Protein AF-A0AAN8Z5A3-F1 (afdb_monomer_lite)

InterPro domains:
  IPR016140 Bifunctional inhibitor/plant lipid transfer protein/seed storage helical domain [PF00234] (31-79)
  IPR016140 Bifunctional inhibitor/plant lipid transfer protein/seed storage helical domain [PF00234] (130-193)
  IPR016140 Bifunctional inhibitor/plant lipid transfer protein/seed storage helical domain [SM00499] (28-110)
  IPR016140 Bifunctional inhibitor/plant lipid transfer protein/seed storage helical domain [SM00499] (128-193)
  IPR033872 Non-specific lipid-transfer protein type 2 [PTHR33214] (113-193)
  IPR033872 Non-specific lipid-transfer protein type 2 [cd01959] (28-81)
  IPR033872 Non-specific lipid-transfer protein type 2 [cd01959] (128-193)
  IPR036312 Bifunctional inhibitor/plant lipid transfer protein/seed storage helical domain superfamily [G3DSA:1.10.110.10] (26-84)
  IPR036312 Bifunctional inhibitor/plant lipid transfer protein/seed storage helical domain superfamily [G3DSA:1.10.110.10] (126-194)
  IPR036312 Bifunctional inhibitor/plant lipid transfer protein/seed storage helical domain superfamily [SSF47699] (27-80)
  IPR036312 Bifunctional inhibitor/plant lipid transfer protein/seed storage helical domain superfamily [SSF47699] (127-193)

Sequence (194 aa):
MKLAYIAMCMAVVVLVLAQAEMSKAVTCTPTELSSCVSAITSSAPPSKLCCTKIKQQRPCLCQYLKNPTLKQFVNTPNARKDFWFYDRDKAEWEITFLCLVSDVNSHELYHEVLLLLAQAEVSQAVTCSVSELQPCVGAITYSTPPSNDCCTKLKQQKPCFCQYLKDPNLKKFVNNPNAKKVASTCGVSYPKCS

Foldseek 3Di:
DVVVVVVVVVVVVVVVVVVVPPDPPDPLDPVQQVQCQCQQPPVDAGDPSNVVSLVNCLLCLLVLCPDPVSVVSCVDPRNCCNSQVVCPPDDPCPSVVSNVVVVDDVVNVVVVVVVVVVVVVPPVPDDQDCVQQVQCQCCLVVVDAGDPSNLVSLVSNLVNLLVLCPDPVNVVSCPDPSNVVNCVNSVHDRDDHD

Secondary structure (DSSP, 8-state):
-HHHHHHHHHHHHHHHHHHS---------GGGGGGGHHHHHSSPPPPHHHHHHHHHTGGGHHHHHHSHHHHHHHSSHHHHHHHHHS-TTS-THHHHHHHHHTTS-HHHHHHHHHHHHHT----------GGGGGGGHHHHHH-PPPPHHHHHHHHHTGGGHHHHHHSHHHHHHHSSHHHHHHHHHTTPPPP---

Structure (mmCIF, N/CA/C/O backbone):
data_AF-A0AAN8Z5A3-F1
#
_entry.id   AF-A0AAN8Z5A3-F1
#
loop_
_atom_site.group_PDB
_atom_site.id
_atom_site.type_symbol
_atom_site.label_atom_id
_atom_site.label_alt_id
_atom_site.label_comp_id
_atom_site.label_asym_id
_atom_site.label_entity_id
_atom_site.label_seq_id
_atom_site.pdbx_PDB_ins_code
_atom_site.Cartn_x
_atom_site.Cartn_y
_atom_site.Cartn_z
_atom_site.occupancy
_atom_site.B_iso_or_equiv
_atom_site.auth_seq_id
_atom_site.auth_comp_id
_atom_site.auth_asym_id
_atom_site.auth_atom_id
_atom_site.pdbx_PDB_model_num
ATOM 1 N N . MET A 1 1 ? 13.802 -0.331 28.779 1.00 52.22 1 MET A N 1
ATOM 2 C CA . MET A 1 1 ? 13.134 -0.508 27.465 1.00 52.22 1 MET A CA 1
ATOM 3 C C . MET A 1 1 ? 13.302 0.697 26.535 1.00 52.22 1 MET A C 1
ATOM 5 O O . MET A 1 1 ? 13.649 0.488 25.386 1.00 52.22 1 MET A O 1
ATOM 9 N N . LYS A 1 2 ? 13.146 1.944 27.012 1.00 42.66 2 LYS A N 1
ATOM 10 C CA . LYS A 1 2 ? 13.292 3.174 26.199 1.00 42.66 2 LYS A CA 1
ATOM 11 C C . LYS A 1 2 ? 14.685 3.361 25.572 1.00 42.66 2 LYS A C 1
ATOM 13 O O . LYS A 1 2 ? 14.788 3.595 24.379 1.00 42.66 2 LYS A O 1
ATOM 18 N N . LEU A 1 3 ? 15.751 3.166 26.353 1.00 55.41 3 LEU A N 1
ATOM 19 C CA . LEU A 1 3 ? 17.139 3.252 25.867 1.00 55.41 3 LEU A CA 1
ATOM 20 C C . LEU A 1 3 ? 17.478 2.159 24.842 1.00 55.41 3 LEU A C 1
ATOM 22 O O . LEU A 1 3 ? 18.155 2.430 23.861 1.00 55.41 3 LEU A O 1
ATOM 26 N N . ALA A 1 4 ? 16.950 0.946 25.034 1.00 61.97 4 ALA A N 1
ATOM 27 C CA . ALA A 1 4 ? 17.141 -0.162 24.098 1.00 61.97 4 ALA A CA 1
ATOM 28 C C . ALA A 1 4 ? 16.410 0.079 22.767 1.00 61.97 4 ALA A C 1
ATOM 30 O O . ALA A 1 4 ? 16.932 -0.255 21.711 1.00 61.97 4 ALA A O 1
ATOM 31 N N . TYR A 1 5 ? 15.227 0.699 22.814 1.00 53.50 5 TYR A N 1
ATOM 32 C CA . TYR A 1 5 ? 14.470 1.071 21.621 1.00 53.50 5 TYR A CA 1
ATOM 33 C C . TYR A 1 5 ? 15.135 2.218 20.853 1.00 53.50 5 TYR A C 1
ATOM 35 O O . TYR A 1 5 ? 15.285 2.122 19.644 1.00 53.50 5 TYR A O 1
ATOM 43 N N . ILE A 1 6 ? 15.617 3.257 21.548 1.00 64.56 6 ILE A N 1
ATOM 44 C CA . ILE A 1 6 ? 16.371 4.357 20.922 1.00 64.56 6 ILE A CA 1
ATOM 45 C C . ILE A 1 6 ? 17.660 3.828 20.289 1.00 64.56 6 ILE A C 1
ATOM 47 O O . ILE A 1 6 ? 17.958 4.163 19.147 1.00 64.56 6 ILE A O 1
ATOM 51 N N . ALA A 1 7 ? 18.392 2.956 20.987 1.00 71.25 7 ALA A N 1
ATOM 52 C CA . ALA A 1 7 ? 19.583 2.317 20.439 1.00 71.25 7 ALA A CA 1
ATOM 53 C C . ALA A 1 7 ? 19.254 1.458 19.206 1.00 71.25 7 ALA A C 1
ATOM 55 O O . ALA A 1 7 ? 19.986 1.516 18.222 1.00 71.25 7 ALA A O 1
ATOM 56 N N . MET A 1 8 ? 18.131 0.727 19.216 1.00 68.56 8 MET A N 1
ATOM 57 C CA . MET A 1 8 ? 17.655 -0.008 18.040 1.00 68.56 8 MET A CA 1
ATOM 58 C C . MET A 1 8 ? 17.270 0.922 16.886 1.00 68.56 8 MET A C 1
ATOM 60 O O . MET A 1 8 ? 17.691 0.675 15.763 1.00 68.56 8 MET A O 1
ATOM 64 N N . CYS A 1 9 ? 16.522 1.998 17.131 1.00 59.50 9 CYS A N 1
ATOM 65 C CA . CYS A 1 9 ? 16.139 2.953 16.090 1.00 59.50 9 CYS A CA 1
ATOM 66 C C . CYS A 1 9 ? 17.361 3.648 15.486 1.00 59.50 9 CYS A C 1
ATOM 68 O O . CYS A 1 9 ? 17.471 3.724 14.267 1.00 59.50 9 CYS A O 1
ATOM 70 N N . MET A 1 10 ? 18.310 4.087 16.315 1.00 68.88 10 MET A N 1
ATOM 71 C CA . MET A 1 10 ? 19.566 4.673 15.845 1.00 68.88 10 MET A CA 1
ATOM 72 C C . MET A 1 10 ? 20.389 3.659 15.046 1.00 68.88 10 MET A C 1
ATOM 74 O O . MET A 1 10 ? 20.911 4.004 13.992 1.00 68.88 10 MET A O 1
ATOM 78 N N . ALA A 1 11 ? 20.453 2.398 15.483 1.00 68.06 11 ALA A N 1
ATOM 79 C CA . ALA A 1 11 ? 21.138 1.342 14.740 1.00 68.06 11 ALA A CA 1
ATOM 80 C C . ALA A 1 11 ? 20.472 1.058 13.383 1.00 68.06 11 ALA A C 1
ATOM 82 O O . ALA A 1 11 ? 21.173 0.898 12.389 1.00 68.06 11 ALA A O 1
ATOM 83 N N . VAL A 1 12 ? 19.136 1.046 13.316 1.00 67.94 12 VAL A N 1
ATOM 84 C CA . VAL A 1 12 ? 18.386 0.869 12.061 1.00 67.94 12 VAL A CA 1
ATOM 85 C C . VAL A 1 12 ? 18.594 2.059 11.126 1.00 67.94 12 VAL A C 1
ATOM 87 O O . VAL A 1 12 ? 18.851 1.850 9.946 1.00 67.94 12 VAL A O 1
ATOM 90 N N . VAL A 1 13 ? 18.558 3.294 11.632 1.00 66.38 13 VAL A N 1
ATOM 91 C CA . VAL A 1 13 ? 18.837 4.498 10.831 1.00 66.38 13 VAL A CA 1
ATOM 92 C C . VAL A 1 13 ? 20.267 4.468 10.292 1.00 66.38 13 VAL A C 1
ATOM 94 O O . VAL A 1 13 ? 20.468 4.680 9.102 1.00 66.38 13 VAL A O 1
ATOM 97 N N . VAL A 1 14 ? 21.256 4.125 11.121 1.00 70.50 14 VAL A N 1
ATOM 98 C CA . VAL A 1 14 ? 22.654 3.977 10.684 1.00 70.50 14 VAL A CA 1
ATOM 99 C C . VAL A 1 14 ? 22.804 2.856 9.649 1.00 70.50 14 VAL A C 1
ATOM 101 O O . VAL A 1 14 ? 23.533 3.032 8.679 1.00 70.50 14 VAL A O 1
ATOM 104 N N . LEU A 1 15 ? 22.085 1.739 9.792 1.00 62.25 15 LEU A N 1
ATOM 105 C CA . LEU A 1 15 ? 22.071 0.651 8.805 1.00 62.25 15 LEU A CA 1
ATOM 106 C C . LEU A 1 15 ? 21.433 1.071 7.473 1.00 62.25 15 LEU A C 1
ATOM 108 O O . LEU A 1 15 ? 21.948 0.707 6.420 1.00 62.25 15 LEU A O 1
ATOM 112 N N . VAL A 1 16 ? 20.352 1.854 7.500 1.00 59.16 16 VAL A N 1
ATOM 113 C CA . VAL A 1 16 ? 19.704 2.395 6.291 1.00 59.16 16 VAL A CA 1
ATOM 114 C C . VAL A 1 16 ? 20.610 3.414 5.598 1.00 59.16 16 VAL A C 1
ATOM 116 O O . VAL A 1 16 ? 20.765 3.365 4.380 1.00 59.16 16 VAL A O 1
ATOM 119 N N . LEU A 1 17 ? 21.275 4.285 6.362 1.00 57.41 17 LEU A N 1
ATOM 120 C CA . LEU A 1 17 ? 22.267 5.222 5.826 1.00 57.41 17 LEU A CA 1
ATOM 121 C C . LEU A 1 17 ? 23.494 4.488 5.262 1.00 57.41 17 LEU A C 1
ATOM 123 O O . LEU A 1 17 ? 24.011 4.881 4.223 1.00 57.41 17 LEU A O 1
ATOM 127 N N . ALA A 1 18 ? 23.915 3.378 5.876 1.00 57.22 18 ALA A N 1
ATOM 128 C CA . ALA A 1 18 ? 24.992 2.536 5.355 1.00 57.22 18 ALA A CA 1
ATOM 129 C C . ALA A 1 18 ? 24.609 1.805 4.052 1.00 57.22 18 ALA A C 1
ATOM 131 O O . ALA A 1 18 ? 25.485 1.466 3.260 1.00 57.22 18 ALA A O 1
ATOM 132 N N . GLN A 1 19 ? 23.313 1.582 3.800 1.00 47.56 19 GLN A N 1
ATOM 133 C CA . GLN A 1 19 ? 22.803 1.021 2.541 1.00 47.56 19 GLN A CA 1
ATOM 134 C C . GLN A 1 19 ? 22.595 2.074 1.441 1.00 47.56 19 GLN A C 1
ATOM 136 O O . GLN A 1 19 ? 22.418 1.701 0.281 1.00 47.56 19 GLN A O 1
ATOM 141 N N . ALA A 1 20 ? 22.652 3.372 1.765 1.00 43.88 20 ALA A N 1
ATOM 142 C CA . ALA A 1 20 ? 22.575 4.447 0.771 1.00 43.88 20 ALA A CA 1
ATOM 143 C C . ALA A 1 20 ? 23.830 4.519 -0.123 1.00 43.88 20 ALA A C 1
ATOM 145 O O . ALA A 1 20 ? 23.787 5.074 -1.218 1.00 43.88 20 ALA A O 1
ATOM 146 N N . GLU A 1 21 ? 24.924 3.875 0.284 1.00 42.56 21 GLU A N 1
ATOM 147 C CA . GLU A 1 21 ? 26.172 3.772 -0.476 1.00 42.56 21 GLU A CA 1
ATOM 148 C C . GLU A 1 21 ? 26.175 2.544 -1.410 1.00 42.56 21 GLU A C 1
ATOM 150 O O . GLU A 1 21 ? 27.129 1.772 -1.456 1.00 42.56 21 GLU A O 1
ATOM 155 N N . MET A 1 22 ? 25.101 2.324 -2.174 1.00 43.28 22 MET A N 1
ATOM 156 C CA . MET A 1 22 ? 25.143 1.463 -3.367 1.00 43.28 22 MET A CA 1
ATOM 157 C C . MET A 1 22 ? 24.282 2.022 -4.500 1.00 43.28 22 MET A C 1
ATOM 159 O O . MET A 1 22 ? 23.425 1.351 -5.070 1.00 43.28 22 MET A O 1
ATOM 163 N N . SER A 1 23 ? 24.593 3.237 -4.930 1.00 41.47 23 SER A N 1
ATOM 164 C CA . SER A 1 23 ? 24.442 3.572 -6.340 1.00 41.47 23 SER A CA 1
ATOM 165 C C . SER A 1 23 ? 25.791 4.046 -6.845 1.00 41.47 23 SER A C 1
ATOM 167 O O . SER A 1 23 ? 26.165 5.198 -6.641 1.00 41.47 23 SER A O 1
ATOM 169 N N . LYS A 1 24 ? 26.532 3.167 -7.538 1.00 45.78 24 LYS A N 1
ATOM 170 C CA . LYS A 1 24 ? 27.491 3.653 -8.538 1.00 45.78 24 LYS A CA 1
ATOM 171 C C . LYS A 1 24 ? 26.731 4.692 -9.349 1.00 45.78 24 LYS A C 1
ATOM 173 O O . LYS A 1 24 ? 25.696 4.335 -9.905 1.00 45.78 24 LYS A O 1
ATOM 178 N N . ALA A 1 25 ? 27.181 5.944 -9.326 1.00 49.44 25 ALA A N 1
ATOM 179 C CA . ALA A 1 25 ? 26.502 7.048 -9.982 1.00 49.44 25 ALA A CA 1
ATOM 180 C C . ALA A 1 25 ? 26.240 6.668 -11.445 1.00 49.44 25 ALA A C 1
ATOM 182 O O . ALA A 1 25 ? 27.148 6.655 -12.276 1.00 49.44 25 ALA A O 1
ATOM 183 N N . VAL A 1 26 ? 25.007 6.258 -11.741 1.00 62.47 26 VAL A N 1
ATOM 184 C CA . VAL A 1 26 ? 24.569 6.024 -13.108 1.00 62.47 26 VAL A CA 1
ATOM 185 C C . VAL A 1 26 ? 24.378 7.411 -13.684 1.00 62.47 26 VAL A C 1
ATOM 187 O O . VAL A 1 26 ? 23.495 8.151 -13.256 1.00 62.47 26 VAL A O 1
ATOM 190 N N . THR A 1 27 ? 25.232 7.791 -14.628 1.00 72.50 27 THR A N 1
ATOM 191 C CA . THR A 1 27 ? 25.051 9.044 -15.351 1.00 72.50 27 THR A CA 1
ATOM 192 C C . THR A 1 27 ? 23.765 8.936 -16.162 1.00 72.50 27 THR A C 1
ATOM 194 O O . THR A 1 27 ? 23.647 8.089 -17.049 1.00 72.50 27 THR A O 1
ATOM 197 N N . CYS A 1 28 ? 22.786 9.781 -15.847 1.00 75.50 28 CYS A N 1
ATOM 198 C CA . CYS A 1 28 ? 21.500 9.795 -16.527 1.00 75.50 28 CYS A CA 1
ATOM 199 C C . CYS A 1 28 ? 21.627 10.414 -17.929 1.00 75.50 28 CYS A C 1
ATOM 201 O O . CYS A 1 28 ? 21.241 11.559 -18.151 1.00 75.50 28 CYS A O 1
ATOM 203 N N . THR A 1 29 ? 22.098 9.638 -18.906 1.00 80.31 29 THR A N 1
ATOM 204 C CA . THR A 1 29 ? 22.180 10.037 -20.321 1.00 80.31 29 THR A CA 1
ATOM 205 C C . THR A 1 29 ? 21.239 9.208 -21.211 1.00 80.31 29 THR A C 1
ATOM 207 O O . THR A 1 29 ? 21.377 7.986 -21.285 1.00 80.31 29 THR A O 1
ATOM 210 N N . PRO A 1 30 ? 20.314 9.840 -21.962 1.00 77.88 30 PRO A N 1
ATOM 211 C CA . PRO A 1 30 ? 19.391 9.126 -22.855 1.00 77.88 30 PRO A CA 1
ATOM 212 C C . PRO A 1 30 ? 20.075 8.304 -23.961 1.00 77.88 30 PRO A C 1
ATOM 214 O O . PRO A 1 30 ? 19.487 7.368 -24.497 1.00 77.88 30 PRO A O 1
ATOM 217 N N . THR A 1 31 ? 21.323 8.631 -24.307 1.00 83.06 31 THR A N 1
ATOM 218 C CA . THR A 1 31 ? 22.118 7.937 -25.334 1.00 83.06 31 THR A CA 1
ATOM 219 C C . THR A 1 31 ? 22.389 6.469 -25.001 1.00 83.06 31 THR A C 1
ATOM 221 O O . THR A 1 31 ? 22.558 5.653 -25.908 1.00 83.06 31 THR A O 1
ATOM 224 N N . GLU A 1 32 ? 22.366 6.098 -23.721 1.00 83.31 32 GLU A N 1
ATOM 225 C CA . GLU A 1 32 ? 22.543 4.709 -23.276 1.00 83.31 32 GLU A CA 1
ATOM 226 C C . GLU A 1 32 ? 21.356 3.806 -23.654 1.00 83.31 32 GLU A C 1
ATOM 228 O O . GLU A 1 32 ? 21.505 2.584 -23.721 1.00 83.31 32 GLU A O 1
ATOM 233 N N . LEU A 1 33 ? 20.189 4.391 -23.955 1.00 83.00 33 LEU A N 1
ATOM 234 C CA . LEU A 1 33 ? 19.003 3.673 -24.441 1.00 83.00 33 LEU A CA 1
ATOM 235 C C . LEU A 1 33 ? 18.969 3.539 -25.968 1.00 83.00 33 LEU A C 1
ATOM 237 O O . LEU A 1 33 ? 18.012 2.993 -26.513 1.00 83.00 33 LEU A O 1
ATOM 241 N N . SER A 1 34 ? 20.011 3.975 -26.682 1.00 86.31 34 SER A N 1
ATOM 242 C CA . SER A 1 34 ? 20.102 3.837 -28.146 1.00 86.31 34 SER A CA 1
ATOM 243 C C . SER A 1 34 ? 19.902 2.391 -28.623 1.00 86.31 34 SER A C 1
ATOM 245 O O . SER A 1 34 ? 19.235 2.149 -29.627 1.00 86.31 34 SER A O 1
ATOM 247 N N . SER A 1 35 ? 20.380 1.412 -27.851 1.00 86.44 35 SER A N 1
ATOM 248 C CA . SER A 1 35 ? 20.184 -0.022 -28.121 1.00 86.44 35 SER A CA 1
ATOM 249 C C . SER A 1 35 ? 18.721 -0.503 -28.042 1.00 86.44 35 SER A C 1
ATOM 251 O O . SER A 1 35 ? 18.428 -1.622 -28.471 1.00 86.44 35 SER A O 1
ATOM 253 N N . CYS A 1 36 ? 17.810 0.323 -27.516 1.00 82.62 36 CYS A N 1
ATOM 254 C CA . CYS A 1 36 ? 16.376 0.054 -27.388 1.00 82.62 36 CYS A CA 1
ATOM 255 C C . CYS A 1 36 ? 15.527 0.675 -28.500 1.00 82.62 36 CYS A C 1
ATOM 257 O O . CYS A 1 36 ? 14.334 0.388 -28.570 1.00 82.62 36 CYS A O 1
ATOM 259 N N . VAL A 1 37 ? 16.107 1.509 -29.371 1.00 84.69 37 VAL A N 1
ATOM 260 C CA . VAL A 1 37 ? 15.350 2.266 -30.383 1.00 84.69 37 VAL A CA 1
ATOM 261 C C . VAL A 1 37 ? 14.495 1.346 -31.247 1.00 84.69 37 VAL A C 1
ATOM 263 O O . VAL A 1 37 ? 13.314 1.622 -31.417 1.00 84.69 37 VAL A O 1
ATOM 266 N N . SER A 1 38 ? 15.044 0.224 -31.717 1.00 78.94 38 SER A N 1
ATOM 267 C CA . SER A 1 38 ? 14.301 -0.722 -32.556 1.00 78.94 38 SER A CA 1
ATOM 268 C C . SER A 1 38 ? 13.089 -1.332 -31.848 1.00 78.94 38 SER A C 1
ATOM 270 O O . SER A 1 38 ? 12.076 -1.539 -32.499 1.00 78.94 38 SER A O 1
ATOM 272 N N . ALA A 1 39 ? 13.164 -1.586 -30.540 1.00 76.31 39 ALA A N 1
ATOM 273 C CA . ALA A 1 39 ? 12.052 -2.135 -29.754 1.00 76.31 39 ALA A CA 1
ATOM 274 C C . ALA A 1 39 ? 10.986 -1.065 -29.433 1.00 76.31 39 ALA A C 1
ATOM 276 O O . ALA A 1 39 ? 9.782 -1.306 -29.447 1.00 76.31 39 ALA A O 1
ATOM 277 N N . ILE A 1 40 ? 11.425 0.184 -29.249 1.00 74.50 40 ILE A N 1
ATOM 278 C CA . ILE A 1 40 ? 10.532 1.323 -29.012 1.00 74.50 40 ILE A CA 1
ATOM 279 C C . ILE A 1 40 ? 9.749 1.689 -30.284 1.00 74.50 40 ILE A C 1
ATOM 281 O O . ILE A 1 40 ? 8.555 1.990 -30.208 1.00 74.50 40 ILE A O 1
ATOM 285 N N . THR A 1 41 ? 10.403 1.689 -31.450 1.00 78.19 41 THR A N 1
ATOM 286 C CA . THR A 1 41 ? 9.811 2.164 -32.716 1.00 78.19 41 THR A CA 1
ATOM 287 C C . THR A 1 41 ? 9.130 1.066 -33.523 1.00 78.19 41 THR A C 1
ATOM 289 O O . THR A 1 41 ? 8.171 1.343 -34.240 1.00 78.19 41 THR A O 1
ATOM 292 N N . SER A 1 42 ? 9.579 -0.180 -33.391 1.00 72.75 42 SER A N 1
ATOM 293 C CA . SER A 1 42 ? 8.965 -1.345 -34.022 1.00 72.75 42 SER A CA 1
ATOM 294 C C . SER A 1 42 ? 8.578 -2.324 -32.927 1.00 72.75 42 SER A C 1
ATOM 296 O O . SER A 1 42 ? 9.316 -2.470 -31.966 1.00 72.75 42 SER A O 1
ATOM 298 N N . SER A 1 43 ? 7.441 -3.012 -33.032 1.00 66.81 43 SER A N 1
ATOM 299 C CA . SER A 1 43 ? 7.005 -4.018 -32.042 1.00 66.81 43 SER A CA 1
ATOM 300 C C . SER A 1 43 ? 7.898 -5.277 -31.998 1.00 66.81 43 SER A C 1
ATOM 302 O O . SER A 1 43 ? 7.423 -6.373 -31.706 1.00 66.81 43 SER A O 1
ATOM 304 N N . ALA A 1 44 ? 9.175 -5.134 -32.349 1.00 75.38 44 ALA A N 1
ATOM 305 C CA . ALA A 1 44 ? 10.211 -6.139 -32.284 1.00 75.38 44 ALA A CA 1
ATOM 306 C C . ALA A 1 44 ? 10.661 -6.364 -30.831 1.00 75.38 44 ALA A C 1
ATOM 308 O O . ALA A 1 44 ? 10.680 -5.427 -30.032 1.00 75.38 44 ALA A O 1
ATOM 309 N N . PRO A 1 45 ? 11.071 -7.593 -30.483 1.00 75.00 45 PRO A N 1
ATOM 310 C CA . PRO A 1 45 ? 11.552 -7.898 -29.142 1.00 75.00 45 PRO A CA 1
ATOM 311 C C . PRO A 1 45 ? 12.846 -7.125 -28.808 1.00 75.00 45 PRO A C 1
ATOM 313 O O . PRO A 1 45 ? 13.717 -6.982 -29.675 1.00 75.00 45 PRO A O 1
ATOM 316 N N . PRO A 1 46 ? 13.023 -6.664 -27.553 1.00 76.25 46 PRO A N 1
ATOM 317 C CA . PRO A 1 46 ? 14.211 -5.925 -27.145 1.00 76.25 46 PRO A CA 1
ATOM 318 C C . PRO A 1 46 ? 15.468 -6.799 -27.119 1.00 76.25 46 PRO A C 1
ATOM 320 O O . PRO A 1 46 ? 15.442 -7.995 -26.823 1.00 76.25 46 PRO A O 1
ATOM 323 N N . SER A 1 47 ? 16.613 -6.172 -27.395 1.00 82.81 47 SER A N 1
ATOM 324 C CA . SER A 1 47 ? 17.918 -6.825 -27.290 1.00 82.81 47 SER A CA 1
ATOM 325 C C . SER A 1 47 ? 18.333 -7.022 -25.823 1.00 82.81 47 SER A C 1
ATOM 327 O O . SER A 1 47 ? 17.978 -6.238 -24.944 1.00 82.81 47 SER A O 1
ATOM 329 N N . LYS A 1 48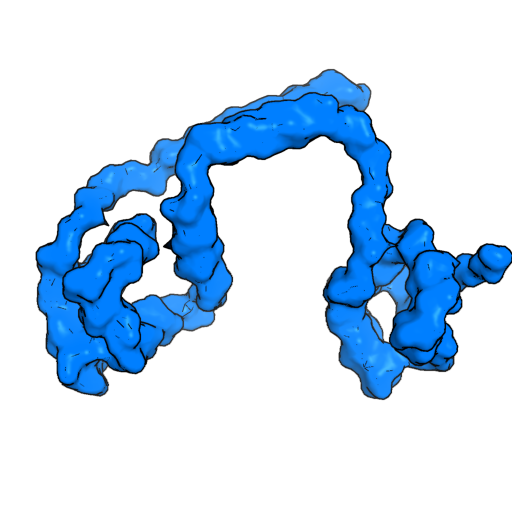 ? 19.179 -8.024 -25.542 1.00 82.56 48 LYS A N 1
ATOM 330 C CA . LYS A 1 48 ? 19.752 -8.233 -24.192 1.00 82.56 48 LYS A CA 1
ATOM 331 C C . LYS A 1 48 ? 20.509 -6.999 -23.676 1.00 82.56 48 LYS A C 1
ATOM 333 O O . LYS A 1 48 ? 20.495 -6.712 -22.477 1.00 82.56 48 LYS A O 1
ATOM 338 N N . LEU A 1 49 ? 21.155 -6.267 -24.586 1.00 82.69 49 LEU A N 1
ATOM 339 C CA . LEU A 1 49 ? 21.871 -5.032 -24.276 1.00 82.69 49 LEU A CA 1
ATOM 340 C C . LEU A 1 49 ? 20.897 -3.928 -23.854 1.00 82.69 49 LEU A C 1
ATOM 342 O O . LEU A 1 49 ? 21.111 -3.307 -22.815 1.00 82.69 49 LEU A O 1
ATOM 346 N N . CYS A 1 50 ? 19.799 -3.763 -24.596 1.00 83.88 50 CYS A N 1
ATOM 347 C CA . CYS A 1 50 ? 18.723 -2.843 -24.242 1.00 83.88 50 CYS A CA 1
ATOM 348 C C . CYS A 1 50 ? 18.184 -3.123 -22.834 1.00 83.88 50 CYS A C 1
ATOM 350 O O . CYS A 1 50 ? 18.163 -2.229 -21.989 1.00 83.88 50 CYS A O 1
ATOM 352 N N . CYS A 1 51 ? 17.841 -4.379 -22.535 1.00 80.00 51 CYS A N 1
ATOM 353 C CA . CYS A 1 51 ? 17.336 -4.756 -21.214 1.00 80.00 51 CYS A CA 1
ATOM 354 C C . CYS A 1 51 ? 18.343 -4.451 -20.094 1.00 80.00 51 CYS A C 1
ATOM 356 O O . CYS A 1 51 ? 17.963 -3.977 -19.025 1.00 80.00 51 CYS A O 1
ATOM 358 N N . THR A 1 52 ? 19.634 -4.693 -20.336 1.00 82.00 52 THR A N 1
ATOM 359 C CA . THR A 1 52 ? 20.699 -4.396 -19.363 1.00 82.00 52 THR A CA 1
ATOM 360 C C . THR A 1 52 ? 20.821 -2.894 -19.104 1.00 82.00 52 THR A C 1
ATOM 362 O O . THR A 1 52 ? 20.897 -2.472 -17.949 1.00 82.00 52 THR A O 1
ATOM 365 N N . LYS A 1 53 ? 20.792 -2.076 -20.162 1.00 83.88 53 LYS A N 1
ATOM 366 C CA . LYS A 1 53 ? 20.913 -0.615 -20.066 1.00 83.88 53 LYS A CA 1
ATOM 367 C C . LYS A 1 53 ? 19.686 0.036 -19.431 1.00 83.88 53 LYS A C 1
ATOM 369 O O . LYS A 1 53 ? 19.844 0.900 -18.573 1.00 83.88 53 LYS A O 1
ATOM 374 N N . ILE A 1 54 ? 18.482 -0.439 -19.750 1.00 77.88 54 ILE A N 1
ATOM 375 C CA . ILE A 1 54 ? 17.245 0.016 -19.100 1.00 77.88 54 ILE A CA 1
ATOM 376 C C . ILE A 1 54 ? 17.264 -0.283 -17.596 1.00 77.88 54 ILE A C 1
ATOM 378 O O . ILE A 1 54 ? 16.931 0.595 -16.803 1.00 77.88 54 ILE A O 1
ATOM 382 N N . LYS A 1 55 ? 17.692 -1.485 -17.179 1.00 78.25 55 LYS A N 1
ATOM 383 C CA . LYS A 1 55 ? 17.796 -1.832 -15.749 1.00 78.25 55 LYS A CA 1
ATOM 384 C C . LYS A 1 55 ? 18.774 -0.924 -15.007 1.00 78.25 55 LYS A C 1
ATOM 386 O O . LYS A 1 55 ? 18.479 -0.495 -13.897 1.00 78.25 55 LYS A O 1
ATOM 391 N N . GLN A 1 56 ? 19.905 -0.600 -15.633 1.00 79.31 56 GLN A N 1
ATOM 392 C CA . GLN A 1 56 ? 20.881 0.338 -15.074 1.00 79.31 56 GLN A CA 1
ATOM 393 C C . GLN A 1 56 ? 20.308 1.754 -14.950 1.00 79.31 56 GLN A C 1
ATOM 395 O O . GLN A 1 56 ? 20.519 2.406 -13.936 1.00 79.31 56 GLN A O 1
ATOM 400 N N . GLN A 1 57 ? 19.540 2.214 -15.940 1.00 77.25 57 GLN A N 1
ATOM 401 C CA . GLN A 1 57 ? 18.951 3.557 -15.952 1.00 77.25 57 GLN A CA 1
ATOM 402 C C . GLN A 1 57 ? 17.586 3.674 -15.270 1.00 77.25 57 GLN A C 1
ATOM 404 O O . GLN A 1 57 ? 16.969 4.739 -15.320 1.00 77.25 57 GLN A O 1
ATOM 409 N N . ARG A 1 58 ? 17.115 2.628 -14.583 1.00 75.56 58 ARG A N 1
ATOM 410 C CA . ARG A 1 58 ? 15.858 2.666 -13.823 1.00 75.56 58 ARG A CA 1
ATOM 411 C C . ARG A 1 58 ? 15.752 3.895 -12.894 1.00 75.56 58 ARG A C 1
ATOM 413 O O . ARG A 1 58 ? 14.689 4.514 -12.916 1.00 75.56 58 ARG A O 1
ATOM 420 N N . PRO A 1 59 ? 16.806 4.324 -12.166 1.00 75.69 59 PRO A N 1
ATOM 421 C CA . PRO A 1 59 ? 16.746 5.535 -11.338 1.00 75.69 59 PRO A CA 1
ATOM 422 C C . PRO A 1 59 ? 16.516 6.836 -12.131 1.00 75.69 59 PRO A C 1
ATOM 424 O O . PRO A 1 59 ? 15.990 7.803 -11.595 1.00 75.69 59 PRO A O 1
ATOM 427 N N . CYS A 1 60 ? 16.876 6.868 -13.416 1.00 81.00 60 CYS A N 1
ATOM 428 C CA . CYS A 1 60 ? 16.794 8.046 -14.285 1.00 81.00 60 CYS A CA 1
ATOM 429 C C . CYS A 1 60 ? 15.477 8.130 -15.076 1.00 81.00 60 CYS A C 1
ATOM 431 O O . CYS A 1 60 ? 15.161 9.166 -15.665 1.00 81.00 60 CYS A O 1
ATOM 433 N N . LEU A 1 61 ? 14.693 7.048 -15.120 1.00 77.81 61 LEU A N 1
ATOM 434 C CA . LEU A 1 61 ? 13.539 6.931 -16.016 1.00 77.81 61 LEU A CA 1
ATOM 435 C C . LEU A 1 61 ? 12.457 7.982 -15.725 1.00 77.81 61 LEU A C 1
ATOM 437 O O . LEU A 1 61 ? 11.842 8.527 -16.642 1.00 77.81 61 LEU A O 1
ATOM 441 N N . CYS A 1 62 ? 12.274 8.326 -14.453 1.00 78.12 62 CYS A N 1
ATOM 442 C CA . CYS A 1 62 ? 11.331 9.354 -14.022 1.00 78.12 62 CYS A CA 1
ATOM 443 C C . CYS A 1 62 ? 11.782 10.753 -14.470 1.00 78.12 62 CYS A C 1
ATOM 445 O O . CYS A 1 62 ? 10.967 11.542 -14.947 1.00 78.12 62 CYS A O 1
ATOM 447 N N . GLN A 1 63 ? 13.088 11.040 -14.417 1.00 77.81 63 GLN A N 1
ATOM 448 C CA . GLN A 1 63 ? 13.654 12.280 -14.956 1.00 77.81 63 GLN A CA 1
ATOM 449 C C . GLN A 1 63 ? 13.401 12.395 -16.469 1.00 77.81 63 GLN A C 1
ATOM 451 O O . GLN A 1 63 ? 13.067 13.474 -16.962 1.00 77.81 63 GLN A O 1
ATOM 456 N N . TYR A 1 64 ? 13.479 11.286 -17.208 1.00 83.31 64 TYR A N 1
ATOM 457 C CA . TYR A 1 64 ? 13.153 11.269 -18.638 1.00 83.31 64 TYR A CA 1
ATOM 458 C C . TYR A 1 64 ? 11.662 11.472 -18.914 1.00 83.31 64 TYR A C 1
ATOM 460 O O . TYR A 1 64 ? 11.314 12.152 -19.875 1.00 83.31 64 TYR A O 1
ATOM 468 N N . LEU A 1 65 ? 10.777 10.953 -18.059 1.00 79.69 65 LEU A N 1
ATOM 469 C CA . LEU A 1 65 ? 9.330 11.172 -18.164 1.00 79.69 65 LEU A CA 1
ATOM 470 C C . LEU A 1 65 ? 8.909 12.614 -17.845 1.00 79.69 65 LEU A C 1
ATOM 472 O O . LEU A 1 65 ? 7.905 13.082 -18.387 1.00 79.69 65 LEU A O 1
ATOM 476 N N . LYS A 1 66 ? 9.669 13.321 -17.000 1.00 80.88 66 LYS A N 1
ATOM 477 C CA . LYS A 1 66 ? 9.458 14.749 -16.706 1.00 80.88 66 LYS A CA 1
ATOM 478 C C . LYS A 1 66 ? 9.884 15.654 -17.870 1.00 80.88 66 LYS A C 1
ATOM 480 O O . LYS A 1 66 ? 9.310 16.725 -18.048 1.00 80.88 66 LYS A O 1
ATOM 485 N N . ASN A 1 67 ? 10.852 15.233 -18.688 1.00 81.56 67 ASN A N 1
ATOM 486 C CA . ASN A 1 67 ? 11.299 16.002 -19.849 1.00 81.56 67 ASN A CA 1
ATOM 487 C C . ASN A 1 67 ? 10.317 15.836 -21.035 1.00 81.56 67 ASN A C 1
ATOM 489 O O . ASN A 1 67 ? 10.132 14.713 -21.507 1.00 81.56 67 ASN A O 1
ATOM 493 N N . PRO A 1 68 ? 9.720 16.918 -21.576 1.00 81.50 68 PRO A N 1
ATOM 494 C CA . PRO A 1 68 ? 8.693 16.831 -22.621 1.00 81.50 68 PRO A CA 1
ATOM 495 C C . PRO A 1 68 ? 9.191 16.171 -23.915 1.00 81.50 68 PRO A C 1
ATOM 497 O O . PRO A 1 68 ? 8.441 15.441 -24.560 1.00 81.50 68 PRO A O 1
ATOM 500 N N . THR A 1 69 ? 10.466 16.359 -24.259 1.00 79.31 69 THR A N 1
ATOM 501 C CA . THR A 1 69 ? 11.085 15.795 -25.465 1.00 79.31 69 THR A CA 1
ATOM 502 C C . THR A 1 69 ? 11.387 14.308 -25.316 1.00 79.31 69 THR A C 1
ATOM 504 O O . THR A 1 69 ? 11.340 13.576 -26.301 1.00 79.31 69 THR A O 1
ATOM 507 N N . LEU A 1 70 ? 11.698 13.843 -24.103 1.00 77.81 70 LEU A N 1
ATOM 508 C CA . LEU A 1 70 ? 12.039 12.440 -23.832 1.00 77.81 70 LEU A CA 1
ATOM 509 C C . LEU A 1 70 ? 10.809 11.602 -23.469 1.00 77.81 70 LEU A C 1
ATOM 511 O O . LEU A 1 70 ? 10.739 10.420 -23.811 1.00 77.81 70 LEU A O 1
ATOM 515 N N . LYS A 1 71 ? 9.802 12.223 -22.848 1.00 78.81 71 LYS A N 1
ATOM 516 C CA . LYS A 1 71 ? 8.546 11.585 -22.444 1.00 78.81 71 LYS A CA 1
ATOM 517 C C . LYS A 1 71 ? 7.872 10.851 -23.597 1.00 78.81 71 LYS A C 1
ATOM 519 O O . LYS A 1 71 ? 7.365 9.753 -23.393 1.00 78.81 71 LYS A O 1
ATOM 524 N N . GLN A 1 72 ? 7.895 11.416 -24.803 1.00 78.31 72 GLN A N 1
ATOM 525 C CA . GLN A 1 72 ? 7.305 10.791 -25.992 1.00 78.31 72 GLN A CA 1
ATOM 526 C C . GLN A 1 72 ? 7.990 9.480 -26.406 1.00 78.31 72 GLN A C 1
ATOM 528 O O . GLN A 1 72 ? 7.355 8.665 -27.055 1.00 78.31 72 GLN A O 1
ATOM 533 N N . PHE A 1 73 ? 9.247 9.243 -26.022 1.00 74.69 73 PHE A N 1
ATOM 534 C CA . PHE A 1 73 ? 9.956 7.994 -26.328 1.00 74.69 73 PHE A CA 1
ATOM 535 C C . PHE A 1 73 ? 9.723 6.923 -25.262 1.00 74.69 73 PHE A C 1
ATOM 537 O O . PHE A 1 73 ? 9.671 5.737 -25.574 1.00 74.69 73 PHE A O 1
ATOM 544 N N . VAL A 1 74 ? 9.546 7.340 -24.006 1.00 73.38 74 VAL A N 1
ATOM 545 C CA . VAL A 1 74 ? 9.344 6.436 -22.863 1.00 73.38 74 VAL A CA 1
ATOM 546 C C . VAL A 1 74 ? 7.863 6.078 -22.669 1.00 73.38 74 VAL A C 1
ATOM 548 O O . VAL A 1 74 ? 7.539 4.980 -22.224 1.00 73.38 74 VAL A O 1
ATOM 551 N N . ASN A 1 75 ? 6.943 6.981 -23.024 1.00 72.00 75 ASN A N 1
ATOM 552 C CA . ASN A 1 75 ? 5.500 6.837 -22.805 1.00 72.00 75 ASN A CA 1
ATOM 553 C C . ASN A 1 75 ? 4.731 6.327 -24.042 1.00 72.00 75 ASN A C 1
ATOM 555 O O . ASN A 1 75 ? 3.543 6.616 -24.193 1.00 72.00 75 ASN A O 1
ATOM 559 N N . THR A 1 76 ? 5.380 5.587 -24.944 1.00 70.12 76 THR A N 1
ATOM 560 C CA . THR A 1 76 ? 4.679 4.891 -26.038 1.00 70.12 76 THR A CA 1
ATOM 561 C C . THR A 1 76 ? 4.132 3.547 -25.561 1.00 70.12 76 THR A C 1
ATOM 563 O O . THR A 1 76 ? 4.677 2.958 -24.628 1.00 70.12 76 THR A O 1
ATOM 566 N N . PRO A 1 77 ? 3.077 3.003 -26.194 1.00 66.75 77 PRO A N 1
ATOM 567 C CA . PRO A 1 77 ? 2.568 1.672 -25.862 1.00 66.75 77 PRO A CA 1
ATOM 568 C C . PRO A 1 77 ? 3.622 0.565 -25.997 1.00 66.75 77 PRO A C 1
ATOM 570 O O . PRO A 1 77 ? 3.605 -0.381 -25.216 1.00 66.75 77 PRO A O 1
ATOM 573 N N . ASN A 1 78 ? 4.541 0.688 -26.960 1.00 67.69 78 ASN A N 1
ATOM 574 C CA . ASN A 1 78 ? 5.605 -0.291 -27.194 1.00 67.69 78 ASN A CA 1
ATOM 575 C C . ASN A 1 78 ? 6.701 -0.169 -26.133 1.00 67.69 78 ASN A C 1
ATOM 577 O O . ASN A 1 78 ? 7.008 -1.159 -25.478 1.00 67.69 78 ASN A O 1
ATOM 581 N N . ALA A 1 79 ? 7.165 1.053 -25.844 1.00 65.88 79 ALA A N 1
ATOM 582 C CA . ALA A 1 79 ? 8.078 1.294 -24.731 1.00 65.88 79 ALA A CA 1
ATOM 583 C C . ALA A 1 79 ? 7.459 0.830 -23.407 1.00 65.88 79 ALA A C 1
ATOM 585 O O . ALA A 1 79 ? 8.097 0.123 -22.642 1.00 65.88 79 ALA A O 1
ATOM 586 N N . ARG A 1 80 ? 6.183 1.126 -23.142 1.00 66.06 80 ARG A N 1
ATOM 587 C CA . ARG A 1 80 ? 5.509 0.669 -21.920 1.00 66.06 80 ARG A CA 1
ATOM 588 C C . ARG A 1 80 ? 5.408 -0.859 -21.846 1.00 66.06 80 ARG A C 1
ATOM 590 O O . ARG A 1 80 ? 5.427 -1.405 -20.756 1.00 66.06 80 ARG A O 1
ATOM 597 N N . LYS A 1 81 ? 5.338 -1.578 -22.963 1.00 61.59 81 LYS A N 1
ATOM 598 C CA . LYS A 1 81 ? 5.458 -3.040 -22.925 1.00 61.59 81 LYS A CA 1
ATOM 599 C C . LYS A 1 81 ? 6.900 -3.429 -22.600 1.00 61.59 81 LYS A C 1
ATOM 601 O O . LYS A 1 81 ? 7.123 -4.100 -21.606 1.00 61.59 81 LYS A O 1
ATOM 606 N N . ASP A 1 82 ? 7.891 -2.923 -23.317 1.00 59.84 82 ASP A N 1
ATOM 607 C CA . ASP A 1 82 ? 9.285 -3.353 -23.132 1.00 59.84 82 ASP A CA 1
ATOM 608 C C . ASP A 1 82 ? 9.897 -2.951 -21.778 1.00 59.84 82 ASP A C 1
ATOM 610 O O . ASP A 1 82 ? 10.660 -3.718 -21.188 1.00 59.84 82 ASP A O 1
ATOM 614 N N . PHE A 1 83 ? 9.524 -1.786 -21.243 1.00 58.50 83 PHE A N 1
ATOM 615 C CA . PHE A 1 83 ? 9.953 -1.302 -19.928 1.00 58.50 83 PHE A CA 1
ATOM 616 C C . PHE A 1 83 ? 9.300 -2.066 -18.763 1.00 58.50 83 PHE A C 1
ATOM 618 O O . P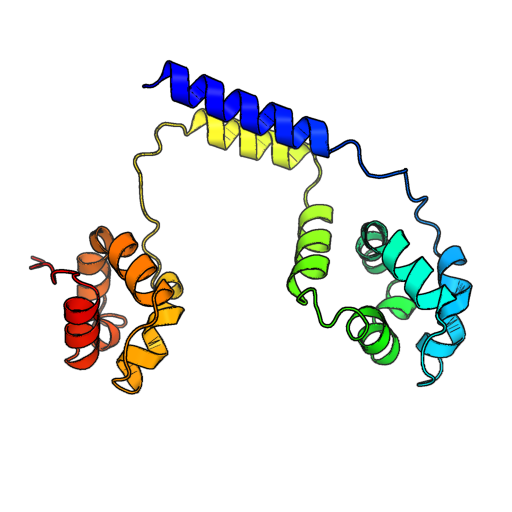HE A 1 83 ? 9.906 -2.139 -17.696 1.00 58.50 83 PHE A O 1
ATOM 625 N N . TRP A 1 84 ? 8.097 -2.632 -18.945 1.00 49.84 84 TRP A N 1
ATOM 626 C CA . TRP A 1 84 ? 7.292 -3.208 -17.853 1.00 49.84 84 TRP A CA 1
ATOM 627 C C . TRP A 1 84 ? 7.113 -4.734 -17.948 1.00 49.84 84 TRP A C 1
ATOM 629 O O . TRP A 1 84 ? 6.767 -5.367 -16.956 1.00 49.84 84 TRP A O 1
ATOM 639 N N . PHE A 1 85 ? 7.388 -5.358 -19.101 1.00 40.31 85 PHE A N 1
ATOM 640 C CA . PHE A 1 85 ? 7.221 -6.808 -19.293 1.00 40.31 85 PHE A CA 1
ATOM 641 C C . PHE A 1 85 ? 8.472 -7.634 -18.947 1.00 40.31 85 PHE A C 1
ATOM 643 O O . PHE A 1 85 ? 8.355 -8.827 -18.672 1.00 40.31 85 PHE A O 1
ATOM 650 N N . TYR A 1 86 ? 9.671 -7.034 -18.940 1.00 45.19 86 TYR A N 1
ATOM 651 C CA . TYR A 1 86 ? 10.932 -7.754 -18.680 1.00 45.19 86 TYR A CA 1
ATOM 652 C C . TYR A 1 86 ? 11.281 -7.902 -17.179 1.00 45.19 86 TYR A C 1
ATOM 654 O O . TYR A 1 86 ? 12.341 -8.424 -16.827 1.00 45.19 86 TYR A O 1
ATOM 662 N N . ASP A 1 87 ? 10.391 -7.475 -16.280 1.00 40.47 87 ASP A N 1
ATOM 663 C CA . ASP A 1 87 ? 10.524 -7.653 -14.828 1.00 40.47 87 ASP A CA 1
ATOM 664 C C . ASP A 1 87 ? 9.258 -8.319 -14.259 1.00 40.47 87 ASP A C 1
ATOM 666 O O . ASP A 1 87 ? 8.496 -7.738 -13.495 1.00 40.47 87 ASP A O 1
ATOM 670 N N . ARG A 1 88 ? 8.994 -9.568 -14.673 1.00 38.16 88 ARG A N 1
ATOM 671 C CA . ARG A 1 88 ? 7.858 -10.363 -14.163 1.00 38.16 88 ARG A CA 1
ATOM 672 C C . ARG A 1 88 ? 7.955 -10.637 -12.648 1.00 38.16 88 ARG A C 1
ATOM 674 O O . ARG A 1 88 ? 6.933 -10.922 -12.037 1.00 38.16 88 ARG A O 1
ATOM 681 N N . ASP A 1 89 ? 9.137 -10.497 -12.044 1.00 42.09 89 ASP A N 1
ATOM 682 C CA . ASP A 1 89 ? 9.363 -10.738 -10.610 1.00 42.09 89 ASP A CA 1
ATOM 683 C C . ASP A 1 89 ? 9.335 -9.469 -9.736 1.00 42.09 89 ASP A C 1
ATOM 685 O O . ASP A 1 89 ? 9.412 -9.574 -8.510 1.00 42.09 89 ASP A O 1
ATOM 689 N N . LYS A 1 90 ? 9.184 -8.264 -10.308 1.00 45.44 90 LYS A N 1
ATOM 690 C CA . LYS A 1 90 ? 9.130 -7.023 -9.520 1.00 45.44 90 LYS A CA 1
ATOM 691 C C . LYS A 1 90 ? 8.017 -6.108 -10.006 1.00 45.44 90 LYS A C 1
ATOM 693 O O . LYS A 1 90 ? 8.120 -5.430 -11.020 1.00 45.44 90 LYS A O 1
ATOM 698 N N . ALA A 1 91 ? 6.933 -6.161 -9.237 1.00 42.16 91 ALA A N 1
ATOM 699 C CA . ALA A 1 91 ? 5.669 -5.479 -9.435 1.00 42.16 91 ALA A CA 1
ATOM 700 C C . ALA A 1 91 ? 5.791 -4.031 -9.944 1.00 42.16 91 ALA A C 1
ATOM 702 O O . ALA A 1 91 ? 6.675 -3.276 -9.536 1.00 42.16 91 ALA A O 1
ATOM 703 N N . GLU A 1 92 ? 4.790 -3.629 -10.729 1.00 40.88 92 GLU A N 1
ATOM 704 C CA . GLU A 1 92 ? 4.499 -2.273 -11.228 1.00 40.88 92 GLU A CA 1
ATOM 705 C C . GLU A 1 92 ? 4.596 -1.160 -10.154 1.00 40.88 92 GLU A C 1
ATOM 707 O O . GLU A 1 92 ? 4.727 0.030 -10.460 1.00 40.88 92 GLU A O 1
ATOM 712 N N . TRP A 1 93 ? 4.588 -1.545 -8.878 1.00 45.50 93 TRP A N 1
ATOM 713 C CA . TRP A 1 93 ? 4.812 -0.678 -7.735 1.00 45.50 93 TRP A CA 1
ATOM 714 C C . TRP A 1 93 ? 6.231 -0.107 -7.660 1.00 45.50 93 TRP A C 1
ATOM 716 O O . TRP A 1 93 ? 6.343 1.028 -7.237 1.00 45.50 93 TRP A O 1
ATOM 726 N N . GLU A 1 94 ? 7.307 -0.773 -8.103 1.00 48.00 94 GLU A N 1
ATOM 727 C CA . GLU A 1 94 ? 8.667 -0.222 -7.912 1.00 48.00 94 GLU A CA 1
ATOM 728 C C . GLU A 1 94 ? 8.972 1.015 -8.763 1.00 48.00 94 GLU A C 1
ATOM 730 O O . GLU A 1 94 ? 9.585 1.948 -8.260 1.00 48.00 94 GLU A O 1
ATOM 735 N N . ILE A 1 95 ? 8.556 1.068 -10.032 1.00 52.59 95 ILE A N 1
ATOM 736 C CA . ILE A 1 95 ? 8.798 2.256 -10.874 1.00 52.59 95 ILE A CA 1
ATOM 737 C C . ILE A 1 95 ? 7.864 3.394 -10.459 1.00 52.59 95 ILE A C 1
ATOM 739 O O . ILE A 1 95 ? 8.296 4.540 -10.378 1.00 52.59 95 ILE A O 1
ATOM 743 N N . THR A 1 96 ? 6.609 3.081 -10.128 1.00 51.03 96 THR A N 1
ATOM 744 C CA . THR A 1 96 ? 5.666 4.060 -9.569 1.00 51.03 96 THR A CA 1
ATOM 745 C C . THR A 1 96 ? 6.194 4.624 -8.247 1.00 51.03 96 THR A C 1
ATOM 747 O O . THR A 1 96 ? 6.196 5.834 -8.061 1.00 51.03 96 THR A O 1
ATOM 750 N N . PHE A 1 97 ? 6.731 3.777 -7.368 1.00 50.91 97 PHE A N 1
ATOM 751 C CA . PHE A 1 97 ? 7.329 4.168 -6.091 1.00 50.91 97 PHE A CA 1
ATOM 752 C C . PHE A 1 97 ? 8.628 4.963 -6.286 1.00 50.91 97 PHE A C 1
ATOM 754 O O . PHE A 1 97 ? 8.794 6.004 -5.664 1.00 50.91 97 PHE A O 1
ATOM 761 N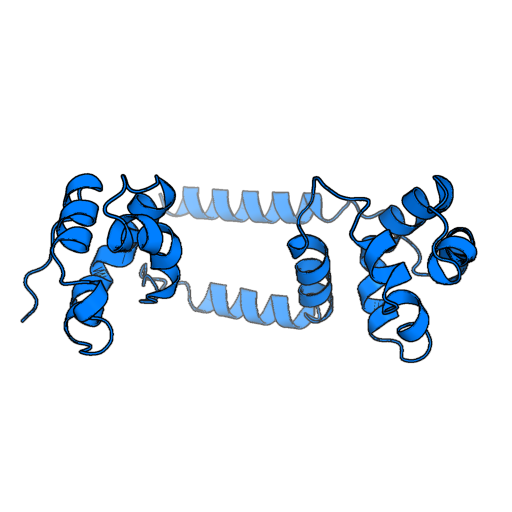 N . LEU A 1 98 ? 9.509 4.568 -7.214 1.00 54.41 98 LEU A N 1
ATOM 762 C CA . LEU A 1 98 ? 10.712 5.337 -7.567 1.00 54.41 98 LEU A CA 1
ATOM 763 C C . LEU A 1 98 ? 10.378 6.709 -8.174 1.00 54.41 98 LEU A C 1
ATOM 765 O O . LEU A 1 98 ? 11.056 7.691 -7.868 1.00 54.41 98 LEU A O 1
ATOM 769 N N . CYS A 1 99 ? 9.333 6.807 -9.004 1.00 53.28 99 CYS A N 1
ATOM 770 C CA . CYS A 1 99 ? 8.890 8.087 -9.560 1.00 53.28 99 CYS A CA 1
ATOM 771 C C . CYS A 1 99 ? 8.218 8.974 -8.513 1.00 53.28 99 CYS A C 1
ATOM 773 O O . CYS A 1 99 ? 8.525 10.160 -8.485 1.00 53.28 99 CYS A O 1
ATOM 775 N N . LEU A 1 100 ? 7.412 8.405 -7.610 1.00 50.12 100 LEU A N 1
ATOM 776 C CA . LEU A 1 100 ? 6.868 9.129 -6.457 1.00 50.12 100 LEU A CA 1
ATOM 777 C C . LEU A 1 100 ? 7.988 9.665 -5.550 1.00 50.12 100 LEU A C 1
ATOM 779 O O . LEU A 1 100 ? 7.944 10.823 -5.155 1.00 50.12 100 LEU A O 1
ATOM 783 N N . VAL A 1 101 ? 9.034 8.875 -5.283 1.00 46.34 101 VAL A N 1
ATOM 784 C CA . VAL A 1 101 ? 10.186 9.309 -4.467 1.00 46.34 101 VAL A CA 1
ATOM 785 C C . VAL A 1 101 ? 11.054 10.347 -5.197 1.00 46.34 101 VAL A C 1
ATOM 787 O O . VAL A 1 101 ? 11.614 11.224 -4.555 1.00 46.34 101 VAL A O 1
ATOM 790 N N . SER A 1 102 ? 11.115 10.335 -6.534 1.00 49.25 102 SER A N 1
ATOM 791 C CA . SER A 1 102 ? 11.817 11.364 -7.332 1.00 49.25 102 SER A CA 1
ATOM 792 C C . SER A 1 102 ? 11.055 12.698 -7.448 1.00 49.25 102 SER A C 1
ATOM 794 O O . SER A 1 102 ? 11.579 13.661 -8.018 1.00 49.25 102 SER A O 1
ATOM 796 N N . ASP A 1 103 ? 9.797 12.757 -6.999 1.00 44.41 103 ASP A N 1
ATOM 797 C CA . ASP A 1 103 ? 9.046 14.000 -6.767 1.00 44.41 103 ASP A CA 1
ATOM 798 C C . ASP A 1 103 ? 9.253 14.544 -5.340 1.00 44.41 103 ASP A C 1
ATOM 800 O O . ASP A 1 103 ? 9.026 15.730 -5.101 1.00 44.41 103 ASP A O 1
ATOM 804 N N . VAL A 1 104 ? 9.777 13.727 -4.417 1.00 43.94 104 VAL A N 1
ATOM 805 C CA . VAL A 1 104 ? 10.172 14.152 -3.069 1.00 43.94 104 VAL A CA 1
ATOM 806 C C . VAL A 1 104 ? 11.603 14.687 -3.125 1.00 43.94 104 VAL A C 1
ATOM 808 O O . VAL A 1 104 ? 12.581 13.943 -3.141 1.00 43.94 104 VAL A O 1
ATOM 811 N N . ASN A 1 105 ? 11.741 16.011 -3.178 1.00 47.72 105 ASN A N 1
ATOM 812 C CA . ASN A 1 105 ? 13.027 16.675 -2.983 1.00 47.72 105 ASN A CA 1
ATOM 813 C C . ASN A 1 105 ? 13.590 16.235 -1.616 1.00 47.72 105 ASN A C 1
ATOM 815 O O . ASN A 1 105 ? 12.864 16.306 -0.626 1.00 47.72 105 ASN A O 1
ATOM 819 N N . SER A 1 106 ? 14.855 15.801 -1.521 1.00 52.28 106 SER A N 1
ATOM 820 C CA . SER A 1 106 ? 15.440 15.283 -0.264 1.00 52.28 106 SER A CA 1
ATOM 821 C C . SER A 1 106 ? 15.277 16.239 0.928 1.00 52.28 106 SER A C 1
ATOM 823 O O . SER A 1 106 ? 15.305 15.804 2.071 1.00 52.28 106 SER A O 1
ATOM 825 N N . HIS A 1 107 ? 15.066 17.531 0.669 1.00 44.38 107 HIS A N 1
ATOM 826 C CA . HIS A 1 107 ? 14.804 18.566 1.666 1.00 44.38 107 HIS A CA 1
ATOM 827 C C . HIS A 1 107 ? 13.407 18.474 2.325 1.00 44.38 107 HIS A C 1
ATOM 829 O O . HIS A 1 107 ? 13.276 18.777 3.508 1.00 44.38 107 HIS A O 1
ATOM 835 N N . GLU A 1 108 ? 12.385 18.001 1.602 1.00 50.47 108 GLU A N 1
ATOM 836 C CA . GLU A 1 108 ? 11.022 17.791 2.128 1.00 50.47 108 GLU A CA 1
ATOM 837 C C . GLU A 1 108 ? 10.965 16.566 3.055 1.00 50.47 108 GLU A C 1
ATOM 839 O O . GLU A 1 108 ? 10.285 16.587 4.079 1.00 50.47 108 GLU A O 1
ATOM 844 N N . LEU A 1 109 ? 11.776 15.536 2.771 1.00 49.38 109 LEU A N 1
ATOM 845 C CA . LEU A 1 109 ? 11.888 14.340 3.611 1.00 49.38 109 LEU A CA 1
ATOM 846 C C . LEU A 1 109 ? 12.491 14.661 4.989 1.00 49.38 109 LEU A C 1
ATOM 848 O O . LEU A 1 109 ? 12.054 14.116 5.995 1.00 49.38 109 LEU A O 1
ATOM 852 N N . TYR A 1 110 ? 13.470 15.573 5.062 1.00 54.31 110 TYR A N 1
ATOM 853 C CA . TYR A 1 110 ? 14.021 16.032 6.345 1.00 54.31 110 TYR A CA 1
ATOM 854 C C . TYR A 1 110 ? 12.980 16.781 7.176 1.00 54.31 110 TYR A C 1
ATOM 856 O O . TYR A 1 110 ? 12.971 16.638 8.396 1.00 54.31 110 TYR A O 1
ATOM 864 N N . HIS A 1 111 ? 12.098 17.550 6.535 1.00 46.41 111 HIS A N 1
ATOM 865 C CA . HIS A 1 111 ? 11.057 18.302 7.226 1.00 46.41 111 HIS A CA 1
ATOM 866 C C . HIS A 1 111 ? 9.926 17.385 7.716 1.00 46.41 111 HIS A C 1
ATOM 868 O O . HIS A 1 111 ? 9.499 17.511 8.862 1.00 46.41 111 HIS A O 1
ATOM 874 N N . GLU A 1 112 ? 9.514 16.396 6.914 1.00 52.59 112 GLU A N 1
ATOM 875 C CA . GLU A 1 112 ? 8.572 15.353 7.345 1.00 52.59 112 GLU A CA 1
ATOM 876 C C . GLU A 1 112 ? 9.156 14.451 8.437 1.00 52.59 112 GLU A C 1
ATOM 878 O O . GLU A 1 112 ? 8.472 14.171 9.418 1.00 52.59 112 GLU A O 1
ATOM 883 N N . VAL A 1 113 ? 10.424 14.038 8.336 1.00 59.34 113 VAL A N 1
ATOM 884 C CA . VAL A 1 113 ? 11.100 13.252 9.384 1.00 59.34 113 VAL A CA 1
ATOM 885 C C . VAL A 1 113 ? 11.264 14.072 10.666 1.00 59.34 113 VAL A C 1
ATOM 887 O O . VAL A 1 113 ? 11.058 13.543 11.757 1.00 59.34 113 VAL A O 1
ATOM 890 N N . LEU A 1 114 ? 11.567 15.368 10.571 1.00 58.84 114 LEU A N 1
ATOM 891 C CA . LEU A 1 114 ? 11.652 16.255 11.733 1.00 58.84 114 LEU A CA 1
ATOM 892 C C . LEU A 1 114 ? 10.272 16.495 12.371 1.00 58.84 114 LEU A C 1
ATOM 894 O O . LEU A 1 114 ? 10.168 16.500 13.597 1.00 58.84 114 LEU A O 1
ATOM 898 N N . LEU A 1 115 ? 9.207 16.605 11.568 1.00 55.31 115 LEU A N 1
ATOM 899 C CA . LEU A 1 115 ? 7.819 16.644 12.043 1.00 55.31 115 LEU A CA 1
ATOM 900 C C . LEU A 1 115 ? 7.388 15.311 12.678 1.00 55.31 115 LEU A C 1
ATOM 902 O O . LEU A 1 115 ? 6.709 15.324 13.703 1.00 55.31 115 LEU A O 1
ATOM 906 N N . LEU A 1 116 ? 7.830 14.171 12.138 1.00 52.38 116 LEU A N 1
ATOM 907 C CA . LEU A 1 116 ? 7.603 12.835 12.706 1.00 52.38 116 LEU A CA 1
ATOM 908 C C . LEU A 1 116 ? 8.317 12.655 14.055 1.00 52.38 116 LEU A C 1
ATOM 910 O O . LEU A 1 116 ? 7.756 12.056 14.971 1.00 52.38 116 LEU A O 1
ATOM 914 N N . LEU A 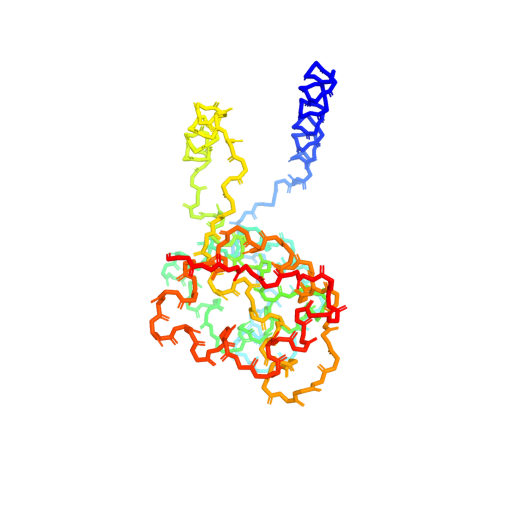1 117 ? 9.528 13.203 14.207 1.00 54.12 117 LEU A N 1
ATOM 915 C CA . LEU A 1 117 ? 10.256 13.215 15.481 1.00 54.12 117 LEU A CA 1
ATOM 916 C C . LEU A 1 117 ? 9.640 14.199 16.489 1.00 54.12 117 LEU A C 1
ATOM 918 O O . LEU A 1 117 ? 9.608 13.902 17.683 1.00 54.12 117 LEU A O 1
ATOM 922 N N . ALA A 1 118 ? 9.109 15.333 16.022 1.00 52.69 118 ALA A N 1
ATOM 923 C CA . ALA A 1 118 ? 8.401 16.304 16.859 1.00 52.69 118 ALA A CA 1
ATOM 924 C C . ALA A 1 118 ? 7.026 15.794 17.333 1.00 52.69 118 ALA A C 1
ATOM 926 O O . ALA A 1 118 ? 6.570 16.173 18.408 1.00 52.69 118 ALA A O 1
ATOM 927 N N . GLN A 1 119 ? 6.390 14.898 16.572 1.00 43.84 119 GLN A N 1
ATOM 928 C CA . GLN A 1 119 ? 5.128 14.239 16.923 1.00 43.84 119 GLN A CA 1
ATOM 929 C C . GLN A 1 119 ? 5.314 12.882 17.614 1.00 43.84 119 GLN A C 1
ATOM 931 O O . GLN A 1 119 ? 4.364 12.105 17.689 1.00 43.84 119 GLN A O 1
ATOM 936 N N . ALA A 1 120 ? 6.484 12.586 18.191 1.00 42.06 120 ALA A N 1
ATOM 937 C CA . ALA A 1 120 ? 6.712 11.363 18.969 1.00 42.06 120 ALA A CA 1
ATOM 938 C C . ALA A 1 120 ? 5.895 11.273 20.288 1.00 42.06 120 ALA A C 1
ATOM 940 O O . ALA A 1 120 ? 6.242 10.509 21.185 1.00 42.06 120 ALA A O 1
ATOM 941 N N . GLU A 1 121 ? 4.762 11.974 20.379 1.00 45.81 121 GLU A N 1
ATOM 942 C CA . GLU A 1 121 ? 3.577 11.542 21.120 1.00 45.81 121 GLU A CA 1
ATOM 943 C C . GLU A 1 121 ? 2.656 10.682 20.233 1.00 45.81 121 GLU A C 1
ATOM 945 O O . GLU A 1 121 ? 1.440 10.867 20.174 1.00 45.81 121 GLU A O 1
ATOM 950 N N . VAL A 1 122 ? 3.211 9.685 19.537 1.00 40.03 122 VAL A N 1
ATOM 951 C CA . VAL A 1 122 ? 2.386 8.659 18.891 1.00 40.03 122 VAL A CA 1
ATOM 952 C C . VAL A 1 122 ? 1.918 7.696 19.979 1.00 40.03 122 VAL A C 1
ATOM 954 O O . VAL A 1 122 ? 2.466 6.615 20.200 1.00 40.03 122 VAL A O 1
ATOM 957 N N . SER A 1 123 ? 0.839 8.088 20.659 1.00 38.47 123 SER A N 1
ATOM 958 C CA . SER A 1 123 ? -0.188 7.104 20.991 1.00 38.47 123 SER A CA 1
ATOM 959 C C . SER A 1 123 ? -0.451 6.296 19.717 1.00 38.47 123 SER A C 1
ATOM 961 O O . SER A 1 123 ? -0.518 6.876 18.637 1.00 38.47 123 SER A O 1
ATOM 963 N N . GLN A 1 124 ? -0.505 4.964 19.804 1.00 42.66 124 GLN A N 1
ATOM 964 C CA . GLN A 1 124 ? -0.799 4.097 18.658 1.00 42.66 124 GLN A CA 1
ATOM 965 C C . GLN A 1 124 ? -2.233 4.360 18.172 1.00 42.66 124 GLN A C 1
ATOM 967 O O . GLN A 1 124 ? -3.151 3.580 18.421 1.00 42.66 124 GLN A O 1
ATOM 972 N N . ALA A 1 125 ? -2.448 5.496 17.521 1.00 48.22 125 ALA A N 1
ATOM 973 C CA . ALA A 1 125 ? -3.683 5.850 16.876 1.00 48.22 125 ALA A CA 1
ATOM 974 C C . ALA A 1 125 ? -3.674 5.107 15.546 1.00 48.22 125 ALA A C 1
ATOM 976 O O . ALA A 1 125 ? -3.126 5.564 14.547 1.00 48.22 125 ALA A O 1
ATOM 977 N N . VAL A 1 126 ? -4.239 3.901 15.558 1.00 61.31 126 VAL A N 1
ATOM 978 C CA . VAL A 1 126 ? -4.636 3.232 14.322 1.00 61.31 126 VAL A CA 1
ATOM 979 C C . VAL A 1 126 ? -5.533 4.208 13.567 1.00 61.31 126 VAL A C 1
ATOM 981 O O . VAL A 1 126 ? -6.584 4.600 14.074 1.00 61.31 126 VAL A O 1
ATOM 984 N N . THR A 1 127 ? -5.119 4.622 12.369 1.00 76.81 127 THR A N 1
ATOM 985 C CA . THR A 1 127 ? -5.980 5.416 11.496 1.00 76.81 127 THR A CA 1
ATOM 986 C C . THR A 1 127 ? -7.191 4.565 11.128 1.00 76.81 127 THR A C 1
ATOM 988 O O . THR A 1 127 ? -7.066 3.490 10.529 1.00 76.81 127 THR A O 1
ATOM 991 N N . CYS A 1 128 ? -8.373 5.034 11.521 1.00 82.38 128 CYS A N 1
ATOM 992 C CA . CYS A 1 128 ? -9.627 4.347 11.265 1.00 82.38 128 CYS A CA 1
ATOM 993 C C . CYS A 1 128 ? -10.019 4.493 9.793 1.00 82.38 128 CYS A C 1
ATOM 995 O O . CYS A 1 128 ? -10.777 5.389 9.425 1.00 82.38 128 CYS A O 1
ATOM 997 N N . SER A 1 129 ? -9.483 3.607 8.953 1.00 85.50 129 SER A N 1
ATOM 998 C CA . SER A 1 129 ? -9.856 3.481 7.550 1.00 85.50 129 SER A CA 1
ATOM 999 C C . SER A 1 129 ? -10.399 2.091 7.232 1.00 85.50 129 SER A C 1
ATOM 1001 O O . SER A 1 129 ? -9.767 1.066 7.486 1.00 85.50 129 SER A O 1
ATOM 1003 N N . VAL A 1 130 ? -11.559 2.062 6.577 1.00 85.25 130 VAL A N 1
ATOM 1004 C CA . VAL A 1 130 ? -12.196 0.829 6.090 1.00 85.25 130 VAL A CA 1
ATOM 1005 C C . VAL A 1 130 ? -11.405 0.197 4.944 1.00 85.25 130 VAL A C 1
ATOM 1007 O O . VAL A 1 130 ? -11.509 -1.011 4.734 1.00 85.25 130 VAL A O 1
ATOM 1010 N N . SER A 1 131 ? -10.576 0.971 4.230 1.00 86.25 131 SER A N 1
ATOM 1011 C CA . SER A 1 131 ? -9.697 0.438 3.178 1.00 86.25 131 SER A CA 1
ATOM 1012 C C . SER A 1 131 ? -8.752 -0.642 3.709 1.00 86.25 131 SER A C 1
ATOM 1014 O O . SER A 1 131 ? -8.452 -1.594 2.996 1.00 86.25 131 SER A O 1
ATOM 1016 N N . GLU A 1 132 ? -8.362 -0.563 4.983 1.00 88.88 132 GLU A N 1
ATOM 1017 C CA . GLU A 1 132 ? -7.515 -1.568 5.634 1.00 88.88 132 GLU A CA 1
ATOM 1018 C C . GLU A 1 132 ? -8.200 -2.939 5.752 1.00 88.88 132 GLU A C 1
ATOM 1020 O O . GLU A 1 132 ? -7.527 -3.954 5.917 1.00 88.88 132 GLU A O 1
ATOM 1025 N N . LEU A 1 133 ? -9.533 -2.999 5.636 1.00 89.44 133 LEU A N 1
ATOM 1026 C CA . LEU A 1 133 ? -10.318 -4.236 5.662 1.00 89.44 133 LEU A CA 1
ATOM 1027 C C . LEU A 1 133 ? -10.548 -4.841 4.268 1.00 89.44 133 LEU A C 1
ATOM 1029 O O . LEU A 1 133 ? -11.229 -5.862 4.164 1.00 89.44 133 LEU A O 1
ATOM 1033 N N . GLN A 1 134 ? -9.963 -4.271 3.205 1.00 91.06 134 GLN A N 1
ATOM 1034 C CA . GLN A 1 134 ? -9.992 -4.832 1.844 1.00 91.06 134 GLN A CA 1
ATOM 1035 C C . GLN A 1 134 ? -9.684 -6.343 1.792 1.00 91.06 134 GLN A C 1
ATOM 1037 O O . GLN A 1 134 ? -10.460 -7.071 1.166 1.00 91.06 134 GLN A O 1
ATOM 1042 N N . PRO A 1 135 ? -8.668 -6.873 2.510 1.00 93.19 135 PRO A N 1
ATOM 1043 C CA . PRO A 1 135 ? -8.381 -8.310 2.500 1.00 93.19 135 PRO A CA 1
ATOM 1044 C C . PRO A 1 135 ? -9.533 -9.183 3.025 1.00 93.19 135 PRO A C 1
ATOM 1046 O O . PRO A 1 135 ? -9.597 -10.372 2.725 1.00 93.19 135 PRO A O 1
ATOM 1049 N N . CYS A 1 136 ? -10.455 -8.614 3.809 1.00 91.12 136 CYS A N 1
ATOM 1050 C CA . CYS A 1 136 ? -11.609 -9.322 4.358 1.00 91.12 136 CYS A CA 1
ATOM 1051 C C . CYS A 1 136 ? -12.834 -9.320 3.435 1.00 91.12 136 CYS A C 1
ATOM 1053 O O . CYS A 1 136 ? -13.764 -10.087 3.679 1.00 91.12 136 CYS A O 1
ATOM 1055 N N . VAL A 1 137 ? -12.868 -8.491 2.385 1.00 90.44 137 VAL A N 1
ATOM 1056 C CA . VAL A 1 137 ? -14.061 -8.321 1.534 1.00 90.44 137 VAL A CA 1
ATOM 1057 C C . VAL A 1 137 ? -14.487 -9.641 0.897 1.00 90.44 137 VAL A C 1
ATOM 1059 O O . VAL A 1 137 ? -15.674 -9.965 0.915 1.00 90.44 137 VAL A O 1
ATOM 1062 N N . GLY A 1 138 ? -13.536 -10.437 0.399 1.00 89.12 138 GLY A N 1
ATOM 1063 C CA . GLY A 1 138 ? -13.828 -11.755 -0.169 1.00 89.12 138 GLY A CA 1
ATOM 1064 C C . GLY A 1 138 ? -14.472 -12.699 0.851 1.00 89.12 138 GLY A C 1
ATOM 1065 O O . GLY A 1 138 ? -15.516 -13.284 0.572 1.00 89.12 138 GLY A O 1
ATOM 1066 N N . ALA A 1 139 ? -13.912 -12.769 2.062 1.00 91.88 139 ALA A N 1
ATOM 1067 C CA . ALA A 1 139 ? -14.420 -13.613 3.144 1.00 91.88 139 ALA A CA 1
ATOM 1068 C C . ALA A 1 139 ? -15.814 -13.179 3.635 1.00 91.88 139 ALA A C 1
ATOM 1070 O O . ALA A 1 139 ? -16.663 -14.015 3.938 1.00 91.88 139 ALA A O 1
ATOM 1071 N N . ILE A 1 140 ? -16.080 -11.870 3.677 1.00 91.75 140 ILE A N 1
ATOM 1072 C CA . ILE A 1 140 ? -17.383 -11.320 4.080 1.00 91.75 140 ILE A CA 1
ATOM 1073 C C . ILE A 1 140 ? -18.435 -11.528 2.981 1.00 91.75 140 ILE A C 1
ATOM 1075 O O . ILE A 1 140 ? -19.581 -11.864 3.280 1.00 91.75 140 ILE A O 1
ATOM 1079 N N . THR A 1 141 ? -18.065 -11.338 1.716 1.00 90.56 141 THR A N 1
ATOM 1080 C CA . THR A 1 141 ? -19.009 -11.393 0.586 1.00 90.56 141 THR A CA 1
ATOM 1081 C C . THR A 1 141 ? -19.369 -12.830 0.225 1.00 90.56 141 THR A C 1
ATOM 1083 O O . THR A 1 141 ? -20.542 -13.139 0.044 1.00 90.56 141 THR A O 1
ATOM 1086 N N . TYR A 1 142 ? -18.372 -13.715 0.168 1.00 89.56 142 TYR A N 1
ATOM 1087 C CA . TYR A 1 142 ? -18.532 -15.095 -0.301 1.00 89.56 142 TYR A CA 1
ATOM 1088 C C . TYR A 1 142 ? -18.551 -16.129 0.831 1.00 89.56 142 TYR A C 1
ATOM 1090 O O . TYR A 1 142 ? -18.560 -17.329 0.566 1.00 89.56 142 TYR A O 1
ATOM 1098 N N . SER A 1 143 ? -18.534 -15.686 2.093 1.00 86.75 143 SER A N 1
ATOM 1099 C CA . SER A 1 143 ? -18.524 -16.557 3.280 1.00 86.75 143 SER A CA 1
ATOM 1100 C C . SER A 1 143 ? -17.367 -17.570 3.301 1.00 86.75 143 SER A C 1
ATOM 1102 O O . SER A 1 143 ? -17.484 -18.639 3.909 1.00 86.75 143 SER A O 1
ATOM 1104 N N . THR A 1 144 ? -16.252 -17.243 2.646 1.00 89.00 144 THR A N 1
ATOM 1105 C CA . THR A 1 144 ? -15.043 -18.071 2.591 1.00 89.00 144 THR A CA 1
ATOM 1106 C C . THR A 1 144 ? -14.160 -17.861 3.828 1.00 89.00 144 THR A C 1
ATOM 1108 O O . THR A 1 144 ? -14.319 -16.869 4.547 1.00 89.00 144 THR A O 1
ATOM 1111 N N . PRO A 1 145 ? -13.230 -18.790 4.124 1.00 92.19 145 PRO A N 1
ATOM 1112 C CA . PRO A 1 145 ? -12.276 -18.612 5.216 1.00 92.19 145 PRO A CA 1
ATOM 1113 C C . PRO A 1 145 ? -11.456 -17.316 5.056 1.00 92.19 145 PRO A C 1
ATOM 1115 O O . PRO A 1 145 ? -10.978 -17.039 3.953 1.00 92.19 145 PRO A O 1
ATOM 1118 N N . PRO A 1 146 ? -11.278 -16.514 6.125 1.00 93.81 146 PRO A N 1
ATOM 1119 C CA . PRO A 1 146 ? -10.479 -15.296 6.058 1.00 93.81 146 PRO A CA 1
ATOM 1120 C C . PRO A 1 146 ? -8.989 -15.609 5.896 1.00 93.81 146 PRO A C 1
ATOM 1122 O O . PRO A 1 146 ? -8.476 -16.574 6.460 1.00 93.81 146 PRO A O 1
ATOM 1125 N N . SER A 1 147 ? -8.282 -14.758 5.152 1.00 93.50 147 SER A N 1
ATOM 1126 C CA . SER A 1 147 ? -6.824 -14.818 5.043 1.00 93.50 147 SER A CA 1
ATOM 1127 C C . SER A 1 147 ? -6.137 -14.344 6.331 1.00 93.50 147 SER A C 1
ATOM 1129 O O . SER A 1 147 ? -6.722 -13.623 7.147 1.00 93.50 147 SER A O 1
ATOM 1131 N N . ASN A 1 148 ? -4.856 -14.688 6.492 1.00 93.31 148 ASN A N 1
ATOM 1132 C CA . ASN A 1 148 ? -4.036 -14.184 7.600 1.00 93.31 148 ASN A CA 1
ATOM 1133 C C . ASN A 1 148 ? -3.954 -12.648 7.610 1.00 93.31 148 ASN A C 1
ATOM 1135 O O . ASN A 1 148 ? -4.023 -12.034 8.679 1.00 93.31 148 ASN A O 1
ATOM 1139 N N . ASP A 1 149 ? -3.880 -12.024 6.432 1.00 90.56 149 ASP A N 1
ATOM 1140 C CA . ASP A 1 149 ? -3.861 -10.565 6.296 1.00 90.56 149 ASP A CA 1
ATOM 1141 C C . ASP A 1 149 ? -5.183 -9.943 6.732 1.00 90.56 149 ASP A C 1
ATOM 1143 O O . ASP A 1 149 ? -5.181 -8.960 7.475 1.00 90.56 149 ASP A O 1
ATOM 1147 N N . CYS A 1 150 ? -6.315 -10.559 6.362 1.00 93.62 150 CYS A N 1
ATOM 1148 C CA . CYS A 1 150 ? -7.622 -10.144 6.860 1.00 93.62 150 CYS A CA 1
ATOM 1149 C C . CYS A 1 150 ? -7.643 -10.164 8.390 1.00 93.62 150 CYS A C 1
ATOM 1151 O O . CYS A 1 150 ? -7.936 -9.144 9.009 1.00 93.62 150 CYS A O 1
ATOM 1153 N N . CYS A 1 151 ? -7.274 -11.281 9.019 1.00 94.62 151 CYS A N 1
ATOM 1154 C CA . CYS A 1 151 ? -7.311 -11.374 10.476 1.00 94.62 151 CYS A CA 1
ATOM 1155 C C . CYS A 1 151 ? -6.348 -10.401 11.170 1.00 94.62 151 CYS A C 1
ATOM 1157 O O . CYS A 1 151 ? -6.685 -9.854 12.223 1.00 94.62 151 CYS A O 1
ATOM 1159 N N . THR A 1 152 ? -5.176 -10.152 10.588 1.00 94.25 152 THR A N 1
ATOM 1160 C CA . THR A 1 152 ? -4.206 -9.176 11.103 1.00 94.25 152 THR A CA 1
ATOM 1161 C C . THR A 1 152 ? -4.780 -7.763 11.065 1.00 94.25 152 THR A C 1
ATOM 1163 O O . THR A 1 152 ? -4.826 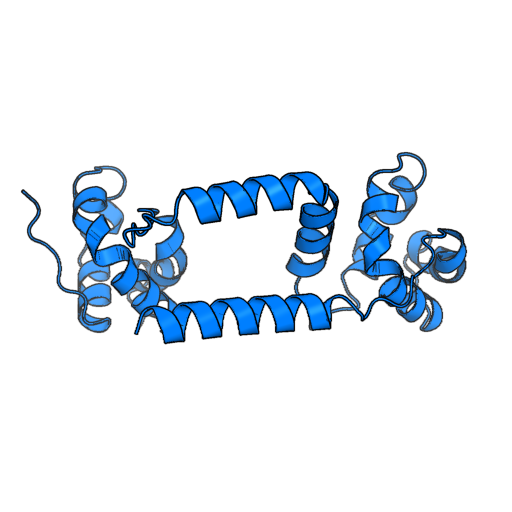-7.089 12.098 1.00 94.25 152 THR A O 1
ATOM 1166 N N . LYS A 1 153 ? -5.295 -7.333 9.908 1.00 92.12 153 LYS A N 1
ATOM 1167 C CA . LYS A 1 153 ? -5.893 -6.002 9.742 1.00 92.12 153 LYS A CA 1
ATOM 1168 C C . LYS A 1 153 ? -7.151 -5.824 10.589 1.00 92.12 153 LYS A C 1
ATOM 1170 O O . LYS A 1 153 ? -7.330 -4.783 11.217 1.00 92.12 153 LYS A O 1
ATOM 1175 N N . LEU A 1 154 ? -7.976 -6.862 10.702 1.00 92.75 154 LEU A N 1
ATOM 1176 C CA . LEU A 1 154 ? -9.184 -6.848 11.527 1.00 92.75 154 LEU A CA 1
ATOM 1177 C C . LEU A 1 154 ? -8.869 -6.636 13.016 1.00 92.75 154 LEU A C 1
ATOM 1179 O O . LEU A 1 154 ? -9.551 -5.863 13.687 1.00 92.75 154 LEU A O 1
ATOM 1183 N N . LYS A 1 155 ? -7.816 -7.286 13.532 1.00 91.94 155 LYS A N 1
ATOM 1184 C CA . LYS A 1 155 ? -7.346 -7.101 14.917 1.00 91.94 155 LYS A CA 1
ATOM 1185 C C . LYS A 1 155 ? -6.804 -5.695 15.153 1.00 91.94 155 LYS A C 1
ATOM 1187 O O . LYS A 1 155 ? -7.121 -5.099 16.179 1.00 91.94 155 LYS A O 1
ATOM 1192 N N . GLN A 1 156 ? -6.025 -5.169 14.208 1.00 90.56 156 GLN A N 1
ATOM 1193 C CA . GLN A 1 156 ? -5.494 -3.805 14.275 1.00 90.56 156 GLN A CA 1
ATOM 1194 C C . GLN A 1 156 ? -6.620 -2.766 14.313 1.00 90.56 156 GLN A C 1
ATOM 1196 O O . GLN A 1 156 ? -6.552 -1.820 15.084 1.00 90.56 156 GLN A O 1
ATOM 1201 N N . GLN A 1 157 ? -7.688 -2.979 13.544 1.00 90.12 157 GLN A N 1
ATOM 1202 C CA . GLN A 1 157 ? -8.820 -2.056 13.419 1.00 90.12 157 GLN A CA 1
ATOM 1203 C C . GLN A 1 157 ? -9.875 -2.182 14.536 1.00 90.12 157 GLN A C 1
ATOM 1205 O O . GLN A 1 157 ? -10.872 -1.458 14.529 1.00 90.12 157 GLN A O 1
ATOM 1210 N N . LYS A 1 158 ? -9.668 -3.054 15.534 1.00 88.88 158 LYS A N 1
ATOM 1211 C CA . LYS A 1 158 ? -10.574 -3.220 16.684 1.00 88.88 158 LYS A CA 1
ATOM 1212 C C . LYS A 1 158 ? -10.987 -1.906 17.383 1.00 88.88 158 LYS A C 1
ATOM 1214 O O . LYS A 1 158 ? -12.185 -1.769 17.641 1.00 88.88 158 LYS A O 1
ATOM 1219 N N . PRO A 1 159 ? -10.094 -0.936 17.684 1.00 88.88 159 PRO A N 1
ATOM 1220 C CA . PRO A 1 159 ? -10.502 0.331 18.305 1.00 88.88 159 PRO A CA 1
ATOM 1221 C C . PRO A 1 159 ? -11.459 1.162 17.431 1.00 88.88 159 PRO A C 1
ATOM 1223 O O . PRO A 1 159 ? -12.261 1.925 17.960 1.00 88.88 159 PRO A O 1
ATOM 1226 N N . CYS A 1 160 ? -11.446 0.965 16.112 1.00 89.56 160 CYS A N 1
ATOM 1227 C CA . CYS A 1 160 ? -12.252 1.715 15.148 1.00 89.56 160 CYS A CA 1
ATOM 1228 C C . CYS A 1 160 ? -13.634 1.099 14.877 1.00 89.56 160 CYS A C 1
ATOM 1230 O O . CYS A 1 160 ? -14.490 1.726 14.253 1.00 89.56 160 CYS A O 1
ATOM 1232 N N . PHE A 1 161 ? -13.904 -0.122 15.351 1.00 90.56 161 PHE A N 1
ATOM 1233 C CA . PHE A 1 161 ? -15.142 -0.840 15.024 1.00 90.56 161 PHE A CA 1
ATOM 1234 C C . PHE A 1 161 ? -16.411 -0.094 15.430 1.00 90.56 161 PHE A C 1
ATOM 1236 O O . PHE A 1 161 ? -17.391 -0.115 14.688 1.00 90.56 161 PHE A O 1
ATOM 1243 N N . CYS A 1 162 ? -16.411 0.595 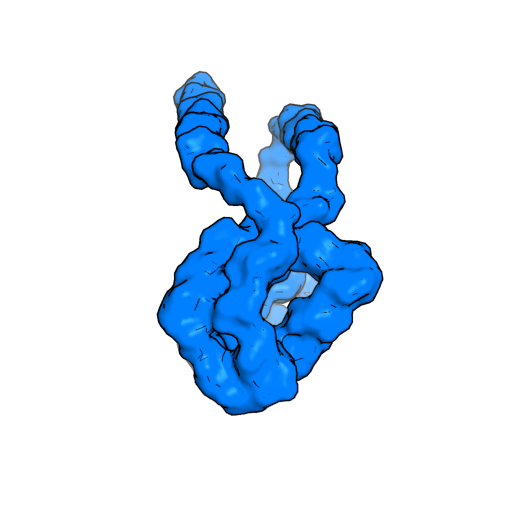16.574 1.00 90.88 162 CYS A N 1
ATOM 1244 C CA . CYS A 1 162 ? -17.583 1.371 16.969 1.00 90.88 162 CYS A CA 1
ATOM 1245 C C . CYS A 1 162 ? -17.852 2.557 16.052 1.00 90.88 162 CYS A C 1
ATOM 1247 O O . CYS A 1 162 ? -19.013 2.872 15.804 1.00 90.88 162 CYS A O 1
ATOM 1249 N N . GLN A 1 163 ? -16.807 3.171 15.504 1.00 90.88 163 GLN A N 1
ATOM 1250 C CA . GLN A 1 163 ? -16.960 4.216 14.502 1.00 90.88 163 GLN A CA 1
ATOM 1251 C C . GLN A 1 163 ? -17.588 3.646 13.223 1.00 90.88 163 GLN A C 1
ATOM 1253 O O . GLN A 1 163 ? -18.575 4.191 12.733 1.00 90.88 163 GLN A O 1
ATOM 1258 N N . TYR A 1 164 ? -17.109 2.492 12.745 1.00 91.19 164 TYR A N 1
ATOM 1259 C CA . TYR A 1 164 ? -17.681 1.829 11.564 1.00 91.19 164 TYR A CA 1
ATOM 1260 C C . TYR A 1 164 ? -19.132 1.377 11.768 1.00 91.19 164 TYR A C 1
ATOM 1262 O O . TYR A 1 164 ? -19.928 1.405 10.835 1.00 91.19 164 TYR A O 1
ATOM 1270 N N . LEU A 1 165 ? -19.497 0.969 12.987 1.00 89.88 165 LEU A N 1
ATOM 1271 C CA . LEU A 1 165 ? -20.863 0.564 13.329 1.00 89.88 165 LEU A CA 1
ATOM 1272 C C . LEU A 1 165 ? -21.838 1.744 13.444 1.00 89.88 165 LEU A C 1
ATOM 1274 O O . LEU A 1 165 ? -23.045 1.541 13.284 1.00 89.88 165 LEU A O 1
ATOM 1278 N N . LYS A 1 166 ? -21.330 2.949 13.732 1.00 89.75 166 LYS A N 1
ATOM 1279 C CA . LYS A 1 166 ? -22.118 4.187 13.809 1.00 89.75 166 LYS A CA 1
ATOM 1280 C C . LYS A 1 166 ? -22.395 4.789 12.434 1.00 89.75 166 LYS A C 1
ATOM 1282 O O . LYS A 1 166 ? -23.458 5.371 12.248 1.00 89.75 166 LYS A O 1
ATOM 1287 N N . ASP A 1 167 ? -21.492 4.609 11.472 1.00 88.56 167 ASP A N 1
ATOM 1288 C CA . ASP A 1 167 ? -21.703 5.074 10.101 1.00 88.56 167 ASP A CA 1
ATOM 1289 C C . ASP A 1 167 ? -22.714 4.169 9.359 1.00 88.56 167 ASP A C 1
ATOM 1291 O O . ASP A 1 167 ? -22.432 2.988 9.135 1.00 88.56 167 ASP A O 1
ATOM 1295 N N . PRO A 1 168 ? -23.884 4.683 8.931 1.00 87.19 168 PRO A N 1
ATOM 1296 C CA . PRO A 1 168 ? -24.898 3.887 8.237 1.00 87.19 168 PRO A CA 1
ATOM 1297 C C . PRO A 1 168 ? -24.411 3.292 6.904 1.00 87.19 168 PRO A C 1
ATOM 1299 O O . PRO A 1 168 ? -24.865 2.208 6.521 1.00 87.19 168 PRO A O 1
ATOM 1302 N N . ASN A 1 169 ? -23.467 3.941 6.215 1.00 86.88 169 ASN A N 1
ATOM 1303 C CA . ASN A 1 169 ? -22.911 3.447 4.954 1.00 86.88 169 ASN A CA 1
ATOM 1304 C C . ASN A 1 169 ? -21.990 2.244 5.166 1.00 86.88 169 ASN A C 1
ATOM 1306 O O . ASN A 1 169 ? -21.916 1.365 4.306 1.00 86.88 169 ASN A O 1
ATOM 1310 N N . LEU A 1 170 ? -21.317 2.186 6.314 1.00 87.38 170 LEU A N 1
ATOM 1311 C CA . LEU A 1 170 ? -20.356 1.138 6.652 1.00 87.38 170 LEU A CA 1
ATOM 1312 C C . LEU A 1 170 ? -20.991 0.011 7.461 1.00 87.38 170 LEU A C 1
ATOM 1314 O O . LEU A 1 170 ? -20.629 -1.156 7.293 1.00 87.38 170 LEU A O 1
ATOM 1318 N N . LYS A 1 171 ? -21.997 0.333 8.278 1.00 87.25 171 LYS A N 1
ATOM 1319 C CA . LYS A 1 171 ? -22.719 -0.604 9.143 1.00 87.25 171 LYS A CA 1
ATOM 1320 C C . LYS A 1 171 ? -23.227 -1.828 8.389 1.00 87.25 171 LYS A C 1
ATOM 1322 O O . LYS A 1 171 ? -23.127 -2.930 8.909 1.00 87.25 171 LYS A O 1
ATOM 1327 N N . LYS A 1 172 ? -23.712 -1.685 7.153 1.00 84.62 172 LYS A N 1
ATOM 1328 C CA . LYS A 1 172 ? -24.153 -2.832 6.330 1.00 84.62 172 LYS A CA 1
ATOM 1329 C C . LYS A 1 172 ? -23.027 -3.836 6.022 1.00 84.62 172 LYS A C 1
ATOM 1331 O O . LYS A 1 172 ? -23.274 -5.039 5.946 1.00 84.62 172 LYS A O 1
ATOM 1336 N N . PHE A 1 173 ? -21.785 -3.366 5.916 1.00 85.00 173 PHE A N 1
ATOM 1337 C CA . PHE A 1 173 ? -20.611 -4.200 5.646 1.00 85.00 173 PHE A CA 1
ATOM 1338 C C . PHE A 1 173 ? -20.009 -4.791 6.920 1.00 85.00 173 PHE A C 1
ATOM 1340 O O . PHE A 1 173 ? -19.591 -5.947 6.917 1.00 85.00 173 PHE A O 1
ATOM 1347 N N . VAL A 1 174 ? -20.001 -4.026 8.015 1.00 89.00 174 VAL A N 1
ATOM 1348 C CA . VAL A 1 174 ? -19.415 -4.456 9.294 1.00 89.00 174 VAL A CA 1
ATOM 1349 C C . VAL A 1 174 ? -20.432 -5.037 10.279 1.00 89.00 174 VAL A C 1
ATOM 1351 O O . VAL A 1 174 ? -20.039 -5.505 11.333 1.00 89.00 174 VAL A O 1
ATOM 1354 N N . ASN A 1 175 ? -21.735 -5.034 9.999 1.00 89.69 175 ASN A N 1
ATOM 1355 C CA . ASN A 1 175 ? -22.773 -5.605 10.869 1.00 89.69 175 ASN A CA 1
ATOM 1356 C C . ASN A 1 175 ? -23.703 -6.541 10.090 1.00 89.69 175 ASN A C 1
ATOM 1358 O O . ASN A 1 175 ? -24.914 -6.339 10.033 1.00 89.69 175 ASN A O 1
ATOM 1362 N N . ASN A 1 176 ? -23.130 -7.589 9.506 1.00 90.12 176 ASN A N 1
ATOM 1363 C CA . ASN A 1 176 ? -23.872 -8.683 8.882 1.00 90.12 176 ASN A CA 1
ATOM 1364 C C . ASN A 1 176 ? -23.374 -10.049 9.410 1.00 90.12 176 ASN A C 1
ATOM 1366 O O . ASN A 1 176 ? -22.324 -10.107 10.063 1.00 90.12 176 ASN A O 1
ATOM 1370 N N . PRO A 1 177 ? -24.112 -11.151 9.174 1.00 92.81 177 PRO A N 1
ATOM 1371 C CA . PRO A 1 177 ? -23.746 -12.475 9.683 1.00 92.81 177 PRO A CA 1
ATOM 1372 C C . PRO A 1 177 ? -22.356 -12.951 9.236 1.00 92.81 177 PRO A C 1
ATOM 1374 O O . PRO A 1 177 ? -21.614 -13.512 10.043 1.00 92.81 177 PRO A O 1
ATOM 1377 N N . ASN A 1 178 ? -21.968 -12.675 7.987 1.00 93.19 178 ASN A N 1
ATOM 1378 C CA . ASN A 1 178 ? -20.669 -13.079 7.451 1.00 93.19 178 ASN A CA 1
ATOM 1379 C C . ASN A 1 178 ? -19.517 -12.314 8.114 1.00 93.19 178 ASN A C 1
ATOM 1381 O O . ASN A 1 178 ? -18.537 -12.927 8.528 1.00 93.19 178 ASN A O 1
ATOM 1385 N N . ALA A 1 179 ? -19.657 -10.999 8.297 1.00 92.25 179 ALA A N 1
ATOM 1386 C CA . ALA A 1 179 ? -18.677 -10.170 8.996 1.00 92.25 179 ALA A CA 1
ATOM 1387 C C . ALA A 1 179 ? -18.477 -10.623 10.450 1.00 92.25 179 ALA A C 1
ATOM 1389 O O . ALA A 1 179 ? -17.344 -10.729 10.922 1.00 92.25 179 ALA A O 1
ATOM 1390 N N . LYS A 1 180 ? -19.567 -10.995 11.137 1.00 93.00 180 LYS A N 1
ATOM 1391 C CA . LYS A 1 180 ? -19.504 -11.575 12.487 1.00 93.00 180 LYS A CA 1
ATOM 1392 C C . LYS A 1 180 ? -18.773 -12.914 12.500 1.00 93.00 180 LYS A C 1
ATOM 1394 O O . LYS A 1 180 ? -17.907 -13.113 13.347 1.00 93.00 180 LYS A O 1
ATOM 1399 N N . LYS A 1 181 ? -19.053 -13.797 11.537 1.00 93.12 181 LYS A N 1
ATOM 1400 C CA . LYS A 1 181 ? -18.359 -15.086 11.396 1.00 93.12 181 LYS A CA 1
ATOM 1401 C C . LYS A 1 181 ? -16.860 -14.904 11.138 1.00 93.12 181 LYS A C 1
ATOM 1403 O O . LYS A 1 181 ? -16.050 -15.592 11.759 1.00 93.12 181 LYS A O 1
ATOM 1408 N N . VAL A 1 182 ? -16.488 -13.962 10.270 1.00 94.75 182 VAL A N 1
ATOM 1409 C CA . VAL A 1 182 ? -15.085 -13.611 9.995 1.00 94.75 182 VAL A CA 1
ATOM 1410 C C . VAL A 1 182 ? -14.401 -13.099 11.262 1.00 94.75 182 VAL A C 1
ATOM 1412 O O . VAL A 1 182 ? -13.336 -13.600 11.615 1.00 94.75 182 VAL A O 1
ATOM 1415 N N . ALA A 1 183 ? -15.031 -12.186 12.005 1.00 94.00 183 ALA A N 1
ATOM 1416 C CA . ALA A 1 183 ? -14.481 -11.694 13.267 1.00 94.00 183 ALA A CA 1
ATOM 1417 C C . ALA A 1 183 ? -14.288 -12.810 14.299 1.00 94.00 183 ALA A C 1
ATOM 1419 O O . ALA A 1 183 ? -13.209 -12.910 14.880 1.00 94.00 183 ALA A O 1
ATOM 1420 N N . SER A 1 184 ? -15.276 -13.694 14.472 1.00 94.25 184 SER A N 1
ATOM 1421 C CA . SER A 1 184 ? -15.155 -14.860 15.354 1.00 94.25 184 SER A CA 1
ATOM 1422 C C . SER A 1 184 ? -14.015 -15.788 14.929 1.00 94.25 184 SER A C 1
ATOM 1424 O O . SER A 1 184 ? -13.223 -16.193 15.774 1.00 94.25 184 SER A O 1
ATOM 1426 N N . THR A 1 185 ? -13.881 -16.063 13.628 1.00 95.31 185 THR A N 1
ATOM 1427 C CA . THR A 1 185 ? -12.801 -16.905 13.078 1.00 95.31 185 THR A CA 1
ATOM 1428 C C . THR A 1 185 ? -11.425 -16.282 13.323 1.00 95.31 185 THR A C 1
ATOM 1430 O O . THR A 1 185 ? -10.478 -16.976 13.676 1.00 95.31 185 THR A O 1
ATOM 1433 N N . CYS A 1 186 ? -11.319 -14.958 13.209 1.00 94.31 186 CYS A N 1
ATOM 1434 C CA . CYS A 1 186 ? -10.093 -14.215 13.483 1.00 94.31 186 CYS A CA 1
ATOM 1435 C C . CYS A 1 186 ? -9.844 -13.939 14.982 1.00 94.31 186 CYS A C 1
ATOM 1437 O O . CYS A 1 186 ? -8.833 -13.318 15.316 1.00 94.31 186 CYS A O 1
ATOM 1439 N N . GLY A 1 187 ? -10.732 -14.354 15.894 1.00 94.31 187 GLY A N 1
ATOM 1440 C CA . GLY A 1 187 ? -10.606 -14.097 17.335 1.00 94.31 187 GLY A CA 1
ATOM 1441 C C . GLY A 1 187 ? -10.830 -12.632 17.740 1.00 94.31 187 GLY A C 1
ATOM 1442 O O . GLY A 1 187 ? -10.281 -12.169 18.740 1.00 94.31 187 GLY A O 1
ATOM 1443 N N . VAL A 1 188 ? -11.605 -11.878 16.960 1.00 92.94 188 VAL A N 1
ATOM 1444 C CA . VAL A 1 188 ? -11.963 -10.481 17.238 1.00 92.94 188 VAL A CA 1
ATOM 1445 C C . VAL A 1 188 ? -13.353 -10.427 17.869 1.00 92.94 188 VAL A C 1
ATOM 1447 O O . VAL A 1 188 ? -14.345 -10.829 17.265 1.00 92.94 188 VAL A O 1
ATOM 1450 N N . SER A 1 189 ? -13.437 -9.900 19.093 1.00 89.00 189 SER A N 1
ATOM 1451 C CA . SER A 1 189 ? -14.717 -9.668 19.762 1.00 89.00 189 SER A CA 1
ATOM 1452 C C . SER A 1 189 ? -15.429 -8.435 19.200 1.00 89.00 189 SER A C 1
ATOM 1454 O O . SER A 1 189 ? -14.820 -7.374 19.052 1.00 89.00 189 SER A O 1
ATOM 1456 N N . TYR A 1 190 ? -16.730 -8.562 18.921 1.00 86.88 190 TYR A N 1
ATOM 1457 C CA . TYR A 1 190 ? -17.560 -7.428 18.509 1.00 86.88 190 TYR A CA 1
ATOM 1458 C C . TYR A 1 190 ? -17.820 -6.493 19.697 1.00 86.88 190 TYR A C 1
ATOM 1460 O O . TYR A 1 190 ? -18.323 -6.957 20.726 1.00 86.88 190 TYR A O 1
ATOM 1468 N N . PRO A 1 191 ? -17.510 -5.191 19.583 1.00 85.88 191 PRO A N 1
ATOM 1469 C CA . PRO A 1 191 ? -17.766 -4.250 20.660 1.00 85.88 191 PRO A CA 1
ATOM 1470 C C . PRO A 1 191 ? -19.265 -3.953 20.795 1.00 85.88 191 PRO A C 1
ATOM 1472 O O . PRO A 1 191 ? -19.998 -3.883 19.807 1.00 85.88 191 PRO A O 1
ATOM 1475 N N . LYS A 1 192 ? -19.719 -3.737 22.035 1.00 85.25 192 LYS A N 1
ATOM 1476 C CA . LYS A 1 192 ? -21.002 -3.082 22.308 1.00 85.25 192 LYS A CA 1
ATOM 1477 C C . LYS A 1 192 ? -20.768 -1.580 22.216 1.00 85.25 192 LYS A C 1
ATOM 1479 O O . LYS A 1 192 ? -20.074 -1.018 23.055 1.00 85.25 192 LYS A O 1
ATOM 1484 N N . CYS A 1 193 ? -21.306 -0.962 21.178 1.00 83.44 193 CYS A N 1
ATOM 1485 C CA . CYS A 1 193 ? -21.146 0.463 20.934 1.00 83.44 193 CYS A CA 1
ATOM 1486 C C . CYS A 1 193 ? -22.411 1.179 21.400 1.00 83.44 193 CYS A C 1
ATOM 1488 O O . CYS A 1 193 ? -23.494 0.858 20.914 1.00 83.44 193 CYS A O 1
ATOM 1490 N N . SER A 1 194 ? -22.260 2.094 22.357 1.00 68.12 194 SER A N 1
ATOM 1491 C CA . SER A 1 194 ? -23.304 3.016 22.821 1.00 68.12 194 SER A CA 1
ATOM 1492 C C . SER A 1 194 ? -23.461 4.202 21.881 1.00 68.12 194 SER A C 1
ATOM 1494 O O . SER A 1 194 ? -22.409 4.736 21.433 1.00 68.12 194 SER A O 1
#

Radius of gyration: 23.79 Å; chains: 1; bounding box: 52×37×62 Å

Organism: NCBI:txid194707

pLDDT: mean 72.35, std 17.67, range [38.16, 95.31]